Protein AF-A0A1E1WDU0-F1 (afdb_monomer_lite)

pLDDT: mean 87.24, std 13.83, range [38.0, 98.06]

Structure (mmCIF, N/CA/C/O backbone):
data_AF-A0A1E1WDU0-F1
#
_entry.id   AF-A0A1E1WDU0-F1
#
loop_
_atom_site.group_PDB
_atom_site.id
_atom_site.type_symbol
_atom_site.label_atom_id
_atom_site.label_alt_id
_atom_site.label_comp_id
_atom_site.label_asym_id
_atom_site.label_entity_id
_atom_site.label_seq_id
_atom_site.pdbx_PDB_ins_code
_atom_site.Cartn_x
_atom_site.Cartn_y
_atom_site.Cartn_z
_atom_site.occupancy
_atom_site.B_iso_or_equiv
_atom_site.auth_seq_id
_atom_site.auth_comp_id
_atom_site.auth_asym_id
_atom_site.auth_atom_id
_atom_site.pdbx_PDB_model_num
ATOM 1 N N . ALA A 1 1 ? -20.495 -33.262 43.983 1.00 52.38 1 ALA A N 1
ATOM 2 C CA . ALA A 1 1 ? -19.191 -33.962 44.095 1.00 52.38 1 ALA A CA 1
ATOM 3 C C . ALA A 1 1 ? -19.006 -35.019 43.003 1.00 52.38 1 ALA A C 1
ATOM 5 O O . ALA A 1 1 ? -17.992 -34.963 42.324 1.00 52.38 1 ALA A O 1
ATOM 6 N N . ARG A 1 2 ? -19.987 -35.910 42.770 1.00 56.16 2 ARG A N 1
ATOM 7 C CA . ARG A 1 2 ? -19.926 -36.938 41.707 1.00 56.16 2 ARG A CA 1
ATOM 8 C C . ARG A 1 2 ? -19.796 -36.362 40.285 1.00 56.16 2 ARG A C 1
ATOM 10 O O . ARG A 1 2 ? -18.966 -36.830 39.523 1.00 56.16 2 ARG A O 1
ATOM 17 N N . GLU A 1 3 ? -20.501 -35.275 39.966 1.00 58.50 3 GLU A N 1
ATOM 18 C CA . GLU A 1 3 ? -20.413 -34.629 38.639 1.00 58.50 3 GLU A CA 1
ATOM 19 C C . GLU A 1 3 ? -19.040 -34.009 38.322 1.00 58.50 3 GLU A C 1
ATOM 21 O O . GLU A 1 3 ? -18.624 -33.985 37.167 1.00 58.50 3 GLU A O 1
ATOM 26 N N . ARG A 1 4 ? -18.285 -33.559 39.339 1.00 60.28 4 ARG A N 1
ATOM 27 C CA . ARG A 1 4 ? -16.925 -33.013 39.143 1.00 60.28 4 ARG A CA 1
ATOM 28 C C . ARG A 1 4 ? -15.914 -34.083 38.719 1.00 60.28 4 ARG A C 1
ATOM 30 O O . ARG A 1 4 ? -14.906 -33.732 38.116 1.00 60.28 4 ARG A O 1
ATOM 37 N N . ALA A 1 5 ? -16.173 -35.344 39.069 1.00 62.06 5 ALA A N 1
ATOM 38 C CA . ALA A 1 5 ? -15.308 -36.484 38.770 1.00 62.06 5 ALA A CA 1
ATOM 39 C C . ALA A 1 5 ? -15.588 -37.101 37.387 1.00 62.06 5 ALA A C 1
ATOM 41 O O . ALA A 1 5 ? -14.722 -37.771 36.840 1.00 62.06 5 ALA A O 1
ATOM 42 N N . LEU A 1 6 ? -16.780 -36.865 36.825 1.00 70.44 6 LEU A N 1
ATOM 43 C CA . LEU A 1 6 ? -17.203 -37.420 35.535 1.00 70.44 6 LEU A CA 1
ATOM 44 C C . LEU A 1 6 ? -16.880 -36.496 34.353 1.00 70.44 6 LEU A C 1
ATOM 46 O O . LEU A 1 6 ? -16.643 -36.976 33.250 1.00 70.44 6 LEU A O 1
ATOM 50 N N . VAL A 1 7 ? -16.866 -35.176 34.573 1.00 79.56 7 VAL A N 1
ATOM 51 C CA . VAL A 1 7 ? -16.647 -34.184 33.511 1.00 79.56 7 VAL A CA 1
ATOM 52 C C . VAL A 1 7 ? -15.209 -33.646 33.561 1.00 79.56 7 VAL A C 1
ATOM 54 O O . VAL A 1 7 ? -14.800 -33.106 34.601 1.00 79.56 7 VAL A O 1
ATOM 57 N N . PRO A 1 8 ? -14.444 -33.722 32.450 1.00 90.38 8 PRO A N 1
ATOM 58 C CA . PRO A 1 8 ? -13.093 -33.173 32.368 1.00 90.38 8 PRO A CA 1
ATOM 59 C C . PRO A 1 8 ? -13.022 -31.708 32.810 1.00 90.38 8 PRO A C 1
ATOM 61 O O . PRO A 1 8 ? -13.937 -30.920 32.553 1.00 90.38 8 PRO A O 1
ATOM 64 N N . LEU A 1 9 ? -11.912 -31.325 33.451 1.00 85.62 9 LEU A N 1
ATOM 65 C CA . LEU A 1 9 ? -11.706 -29.963 33.960 1.00 85.62 9 LEU A CA 1
ATOM 66 C C . LEU A 1 9 ? -11.911 -28.902 32.868 1.00 85.62 9 LEU A C 1
ATOM 68 O O . LEU A 1 9 ? -12.609 -27.921 33.102 1.00 85.62 9 LEU A O 1
ATOM 72 N N . GLU A 1 10 ? -11.390 -29.148 31.665 1.00 88.81 10 GLU A N 1
ATOM 73 C CA . GLU A 1 10 ? -11.547 -28.289 30.484 1.00 88.81 10 GLU A CA 1
ATOM 74 C C . GLU A 1 10 ? -13.023 -27.949 30.205 1.00 88.81 10 GLU A C 1
ATOM 76 O O . GLU A 1 10 ? -13.403 -26.794 30.004 1.00 88.81 10 GLU A O 1
ATOM 81 N N . GLN A 1 11 ? -13.889 -28.964 30.253 1.00 91.56 11 GLN A N 1
ATOM 82 C CA . GLN A 1 11 ? -15.307 -28.825 29.949 1.00 91.56 11 GLN A CA 1
ATOM 83 C C . GLN A 1 11 ? -16.060 -28.134 31.090 1.00 91.56 11 GLN A C 1
ATOM 85 O O . GLN A 1 11 ? -16.939 -27.311 30.828 1.00 91.56 11 GLN A O 1
ATOM 90 N N . ARG A 1 12 ? -15.656 -28.366 32.349 1.00 91.75 12 ARG A N 1
ATOM 91 C CA . ARG A 1 12 ? -16.156 -27.608 33.510 1.00 91.75 12 ARG A CA 1
ATOM 92 C C . ARG A 1 12 ? -15.762 -26.129 33.431 1.00 91.75 12 ARG A C 1
ATOM 94 O O . ARG A 1 12 ? -16.599 -25.263 33.679 1.00 91.75 12 ARG A O 1
ATOM 101 N N . MET A 1 13 ? -14.527 -25.824 33.027 1.00 92.38 13 MET A N 1
ATOM 102 C CA . MET A 1 13 ? -14.048 -24.450 32.830 1.00 92.38 13 MET A CA 1
ATOM 103 C C . MET A 1 13 ? -14.787 -23.749 31.686 1.00 92.38 13 MET A C 1
ATOM 105 O O . MET A 1 13 ? -15.184 -22.593 31.834 1.00 92.38 13 MET A O 1
ATOM 109 N N . ARG A 1 14 ? -15.046 -24.450 30.574 1.00 93.44 14 ARG A N 1
ATOM 110 C CA . ARG A 1 14 ? -15.859 -23.930 29.465 1.00 93.44 14 ARG A CA 1
ATOM 111 C C . ARG A 1 14 ? -17.305 -23.662 29.888 1.00 93.44 14 ARG A C 1
ATOM 113 O O . ARG A 1 14 ? -17.835 -22.609 29.550 1.00 93.44 14 ARG A O 1
ATOM 120 N N . ALA A 1 15 ? -17.924 -24.569 30.646 1.00 92.81 15 ALA A N 1
ATOM 121 C CA . ALA A 1 15 ? -19.283 -24.388 31.158 1.00 92.81 15 ALA A CA 1
ATOM 122 C C . ALA A 1 15 ? -19.384 -23.185 32.109 1.00 92.81 15 ALA A C 1
ATOM 124 O O . ALA A 1 15 ? -20.321 -22.395 32.001 1.00 92.81 15 ALA A O 1
ATOM 125 N N . PHE A 1 16 ? -18.397 -23.009 32.994 1.00 94.56 16 PHE A N 1
ATOM 126 C CA . PHE A 1 16 ? -18.318 -21.847 33.877 1.00 94.56 16 PHE A CA 1
ATOM 127 C C . PHE A 1 16 ? -18.102 -20.547 33.094 1.00 94.56 16 PHE A C 1
ATOM 129 O O . PHE A 1 16 ? -18.752 -19.549 33.374 1.00 94.56 16 PHE A O 1
ATOM 136 N N . ARG A 1 17 ? -17.245 -20.548 32.066 1.00 93.75 17 ARG A N 1
ATOM 137 C CA . ARG A 1 17 ? -17.073 -19.386 31.183 1.00 93.75 17 ARG A CA 1
ATOM 138 C C . ARG A 1 17 ? -18.374 -19.019 30.460 1.00 93.75 17 ARG A C 1
ATOM 140 O O . ARG A 1 17 ? -18.754 -17.857 30.468 1.00 93.75 17 ARG A O 1
ATOM 147 N N . ALA A 1 18 ? -19.059 -20.000 29.872 1.00 94.00 18 ALA A N 1
ATOM 148 C CA . ALA A 1 18 ? -20.337 -19.778 29.197 1.00 94.00 18 ALA A CA 1
ATOM 149 C C . ALA A 1 18 ? -21.405 -19.245 30.165 1.00 94.00 18 ALA A C 1
ATOM 151 O O . ALA A 1 18 ? -22.239 -18.436 29.788 1.00 94.00 18 ALA A O 1
ATOM 152 N N . MET A 1 19 ? -21.365 -19.656 31.435 1.00 95.00 19 MET A N 1
ATOM 153 C CA . MET A 1 19 ? -22.211 -19.084 32.482 1.00 95.00 19 MET A CA 1
ATOM 154 C C . MET A 1 19 ? -21.898 -17.605 32.743 1.00 95.00 19 MET A C 1
ATOM 156 O O . MET A 1 19 ? -22.838 -16.826 32.871 1.00 95.00 19 MET A O 1
ATOM 160 N N . LEU A 1 20 ? -20.618 -17.213 32.821 1.00 94.50 20 LEU A N 1
ATOM 161 C CA . LEU A 1 20 ? -20.236 -15.800 32.971 1.00 94.50 20 LEU A CA 1
ATOM 162 C C . LEU A 1 20 ? -20.778 -14.955 31.808 1.00 94.50 20 LEU A C 1
ATOM 164 O O . LEU A 1 20 ? -21.266 -13.853 32.026 1.00 94.50 20 LEU A O 1
ATOM 168 N N . GLU A 1 21 ? -20.732 -15.499 30.593 1.00 93.12 21 GLU A N 1
ATOM 169 C CA . GLU A 1 21 ? -21.270 -14.860 29.393 1.00 93.12 21 GLU A CA 1
ATOM 170 C C . GLU A 1 21 ? -22.805 -14.793 29.388 1.00 93.12 21 GLU A C 1
ATOM 172 O O . GLU A 1 21 ? -23.352 -13.721 29.181 1.00 93.12 21 GLU A O 1
ATOM 177 N N . HIS A 1 22 ? -23.510 -15.891 29.680 1.00 94.19 22 HIS A N 1
ATOM 178 C CA . HIS A 1 22 ? -24.982 -15.922 29.677 1.00 94.19 22 HIS A CA 1
ATOM 179 C C . HIS A 1 22 ? -25.621 -15.035 30.752 1.00 94.19 22 HIS A C 1
ATOM 181 O O . HIS A 1 22 ? -26.758 -14.612 30.588 1.00 94.19 22 HIS A O 1
ATOM 187 N N . ASN A 1 23 ? -24.927 -14.816 31.871 1.00 93.31 23 ASN A N 1
ATOM 188 C CA . ASN A 1 23 ? -25.417 -13.979 32.968 1.00 93.31 23 ASN A CA 1
ATOM 189 C C . ASN A 1 23 ? -24.904 -12.532 32.872 1.00 93.31 23 ASN A C 1
ATOM 191 O O . ASN A 1 23 ? -24.968 -11.805 33.864 1.00 93.31 23 ASN A O 1
ATOM 195 N N . ASP A 1 24 ? -24.351 -12.129 31.720 1.00 90.88 24 ASP A N 1
ATOM 196 C CA . ASP A 1 24 ? -23.829 -10.783 31.466 1.00 90.88 24 ASP A CA 1
ATOM 197 C C . ASP A 1 24 ? -22.924 -10.278 32.603 1.00 90.88 24 ASP A C 1
ATOM 199 O O . ASP A 1 24 ? -23.091 -9.183 33.162 1.00 90.88 24 ASP A O 1
ATOM 203 N N . VAL A 1 25 ? -21.968 -11.123 33.002 1.00 93.31 25 VAL A N 1
ATOM 204 C CA . VAL A 1 25 ? -20.962 -10.754 33.996 1.00 93.31 25 VAL A CA 1
ATOM 205 C C . VAL A 1 25 ? -20.031 -9.719 33.378 1.00 93.31 25 VAL A C 1
ATOM 207 O O . VAL A 1 25 ? -19.370 -9.980 32.367 1.00 93.31 25 VAL A O 1
ATOM 210 N N . SER A 1 26 ? -19.971 -8.540 33.996 1.00 91.69 26 SER A N 1
ATOM 211 C CA . SER A 1 26 ? -19.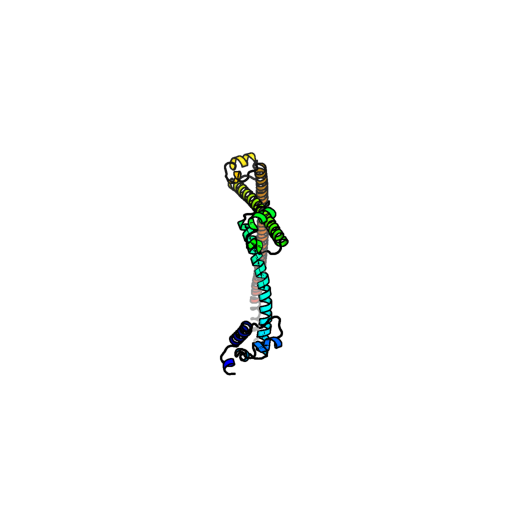197 -7.415 33.473 1.00 91.69 26 SER A CA 1
ATOM 212 C C . SER A 1 26 ? -17.696 -7.623 33.668 1.00 91.69 26 SER A C 1
ATOM 214 O O . SER A 1 26 ? -17.222 -7.848 34.782 1.00 91.69 26 SER A O 1
ATOM 216 N N . ALA A 1 27 ? -16.927 -7.456 32.589 1.00 89.81 27 ALA A N 1
ATOM 217 C CA . ALA A 1 27 ? -15.464 -7.454 32.625 1.00 89.81 27 ALA A CA 1
ATOM 218 C C . ALA A 1 27 ? -14.861 -6.179 33.252 1.00 89.81 27 ALA A C 1
ATOM 220 O O . ALA A 1 27 ? -13.653 -6.099 33.459 1.00 89.81 27 ALA A O 1
ATOM 221 N N . PHE A 1 28 ? -15.686 -5.180 33.574 1.00 88.12 28 PHE A N 1
ATOM 222 C CA . PHE A 1 28 ? -15.262 -3.915 34.190 1.00 88.12 28 PHE A CA 1
ATOM 223 C C . PHE A 1 28 ? -15.747 -3.769 35.640 1.00 88.12 28 PHE A C 1
ATOM 225 O O . PHE A 1 28 ? -15.617 -2.698 36.231 1.00 88.12 28 PHE A O 1
ATOM 232 N N . SER A 1 29 ? -16.316 -4.833 36.212 1.00 90.69 29 SER A N 1
ATOM 233 C CA . SER A 1 29 ? -16.844 -4.886 37.577 1.00 90.69 29 SER A CA 1
ATOM 234 C C . SER A 1 29 ? -16.007 -5.823 38.456 1.00 90.69 29 SER A C 1
ATOM 236 O O . SER A 1 29 ? -15.192 -6.606 37.964 1.00 90.69 29 SER A O 1
ATOM 238 N N . THR A 1 30 ? -16.172 -5.737 39.777 1.00 91.19 30 THR A N 1
ATOM 239 C CA . THR A 1 30 ? -15.467 -6.616 40.722 1.00 91.19 30 THR A CA 1
ATOM 240 C C . THR A 1 30 ? -16.201 -7.947 40.889 1.00 91.19 30 THR A C 1
ATOM 242 O O . THR A 1 30 ? -17.426 -8.007 40.800 1.00 91.19 30 THR A O 1
ATOM 245 N N . TRP A 1 31 ? -15.459 -9.021 41.191 1.00 90.38 31 TRP A N 1
ATOM 246 C CA . TRP A 1 31 ? -16.020 -10.363 41.418 1.00 90.38 31 TRP A CA 1
ATOM 247 C C . TRP A 1 31 ? -17.188 -10.362 42.415 1.00 90.38 31 TRP A C 1
ATOM 249 O O . TRP A 1 31 ? -18.220 -10.966 42.153 1.00 90.38 31 TRP A O 1
ATOM 259 N N . GLU A 1 32 ? -17.051 -9.650 43.534 1.00 92.44 32 GLU A N 1
ATOM 260 C CA . GLU A 1 32 ? -18.076 -9.566 44.585 1.00 92.44 32 GLU A CA 1
ATOM 261 C C . GLU A 1 32 ? -19.381 -8.941 44.081 1.00 92.44 32 GLU A C 1
ATOM 263 O O . GLU A 1 32 ? -20.463 -9.412 44.427 1.00 92.44 32 GLU A O 1
ATOM 268 N N . LYS A 1 33 ? -19.284 -7.917 43.223 1.00 93.75 33 LYS A N 1
ATOM 269 C CA . LYS A 1 33 ? -20.452 -7.250 42.640 1.00 93.75 33 LYS A CA 1
ATOM 270 C C . LYS A 1 33 ? -21.169 -8.135 41.629 1.00 93.75 33 LYS A C 1
ATOM 272 O O . LYS A 1 33 ? -22.388 -8.076 41.545 1.00 93.75 33 LYS A O 1
ATOM 277 N N . GLU A 1 34 ? -20.445 -8.988 40.912 1.00 93.31 34 GLU A N 1
ATOM 278 C CA . GLU A 1 34 ? -21.023 -9.889 39.909 1.00 93.31 34 GLU A CA 1
ATOM 279 C C . GLU A 1 34 ? -21.430 -11.260 40.481 1.00 93.31 34 GLU A C 1
ATOM 281 O O . GLU A 1 34 ? -22.193 -11.989 39.850 1.00 93.31 34 GLU A O 1
ATOM 286 N N . LEU A 1 35 ? -20.969 -11.617 41.686 1.00 93.06 35 LEU A N 1
ATOM 287 C CA . LEU A 1 35 ? -21.162 -12.942 42.283 1.00 93.06 35 LEU A CA 1
ATOM 288 C C . LEU A 1 35 ? -22.639 -13.339 42.400 1.00 93.06 35 LEU A C 1
ATOM 290 O O . LEU A 1 35 ? -22.992 -14.485 42.121 1.00 93.06 35 LEU A O 1
ATOM 294 N N . HIS A 1 36 ? -23.507 -12.399 42.781 1.00 93.31 36 HIS A N 1
ATOM 295 C CA . HIS A 1 36 ? -24.938 -12.660 42.956 1.00 93.31 36 HIS A CA 1
ATOM 296 C C . HIS A 1 36 ? -25.630 -13.126 41.662 1.00 93.31 36 HIS A C 1
ATOM 298 O O . HIS A 1 36 ? -26.620 -13.849 41.738 1.00 93.31 36 HIS A O 1
ATOM 304 N N . LYS A 1 37 ? -25.082 -12.780 40.486 1.00 93.56 37 LYS A N 1
ATOM 305 C CA . LYS A 1 37 ? -25.603 -13.201 39.177 1.00 93.56 37 LYS A CA 1
ATOM 306 C C . LYS A 1 37 ? -25.330 -14.671 38.866 1.00 93.56 37 LYS A C 1
ATOM 308 O O . LYS A 1 37 ? -26.016 -15.261 38.045 1.00 93.56 37 LYS A O 1
ATOM 313 N N . ILE A 1 38 ? -24.307 -15.258 39.488 1.00 94.00 38 ILE A N 1
ATOM 314 C CA . ILE A 1 38 ? -23.805 -16.591 39.125 1.00 94.00 38 ILE A CA 1
ATOM 315 C C . ILE A 1 38 ? -23.866 -17.602 40.267 1.00 94.00 38 ILE A C 1
ATOM 317 O O . ILE A 1 38 ? -23.810 -18.799 40.014 1.00 94.00 38 ILE A O 1
ATOM 321 N N . VAL A 1 39 ? -23.983 -17.157 41.521 1.00 93.12 39 VAL A N 1
ATOM 322 C CA . VAL A 1 39 ? -23.910 -18.034 42.703 1.00 93.12 39 VAL A CA 1
ATOM 323 C C . VAL A 1 39 ? -25.022 -19.090 42.751 1.00 93.12 39 VAL A C 1
ATOM 325 O O . VAL A 1 39 ? -24.805 -20.170 43.298 1.00 93.12 39 VAL A O 1
ATOM 328 N N . PHE A 1 40 ? -26.182 -18.804 42.151 1.00 92.75 40 PHE A N 1
ATOM 329 C CA . PHE A 1 40 ? -27.325 -19.721 42.083 1.00 92.75 40 PHE A CA 1
ATOM 330 C C . PHE A 1 40 ? -27.308 -20.643 40.854 1.00 92.75 40 PHE A C 1
ATOM 332 O O . PHE A 1 40 ? -28.108 -21.573 40.781 1.00 92.75 40 PHE A O 1
ATOM 339 N N . ASP A 1 41 ? -26.404 -20.422 39.896 1.00 92.62 41 ASP A N 1
ATOM 340 C CA . ASP A 1 41 ? -26.304 -21.267 38.708 1.00 92.62 41 ASP A CA 1
ATOM 341 C C . ASP A 1 41 ? -25.634 -22.610 39.068 1.00 92.62 41 ASP A C 1
ATOM 343 O O . ASP A 1 41 ? -24.547 -22.616 39.660 1.00 92.62 41 ASP A O 1
ATOM 347 N N . PRO A 1 42 ? -26.207 -23.770 38.690 1.00 90.44 42 PRO A N 1
ATOM 348 C CA . PRO A 1 42 ? -25.614 -25.079 38.975 1.00 90.44 42 PRO A CA 1
ATOM 349 C C . PRO A 1 42 ? -24.157 -25.211 38.500 1.00 90.44 42 PRO A C 1
ATOM 351 O O . PRO A 1 42 ? -23.333 -25.864 39.151 1.00 90.44 42 PRO A O 1
ATOM 354 N N . ARG A 1 43 ? -23.797 -24.532 37.400 1.00 91.38 43 ARG A N 1
ATOM 355 C CA . ARG A 1 43 ? -22.445 -24.534 36.823 1.00 91.38 43 ARG A CA 1
ATOM 356 C C . ARG A 1 43 ? -21.419 -23.870 37.740 1.00 91.38 43 ARG A C 1
ATOM 358 O O . ARG A 1 43 ? -20.239 -24.222 37.678 1.00 91.38 43 ARG A O 1
ATOM 365 N N . TYR A 1 44 ? -21.837 -22.992 38.655 1.00 91.06 44 TYR A N 1
ATOM 366 C CA . TYR A 1 44 ? -20.961 -22.391 39.663 1.00 91.06 44 TYR A CA 1
ATOM 367 C C . TYR A 1 44 ? -20.330 -23.450 40.574 1.00 91.06 44 TYR A C 1
ATOM 369 O O . TYR A 1 44 ? -19.156 -23.358 40.957 1.00 91.06 44 TYR A O 1
ATOM 377 N N . LEU A 1 45 ? -21.073 -24.514 40.884 1.00 90.56 45 LEU A N 1
ATOM 378 C CA . LEU A 1 45 ? -20.606 -25.617 41.718 1.00 90.56 45 LEU A CA 1
ATOM 379 C C . LEU A 1 45 ? -19.686 -26.590 40.971 1.00 90.56 45 LEU A C 1
ATOM 381 O O . LEU A 1 45 ? -19.122 -27.471 41.619 1.00 90.56 45 LEU A O 1
ATOM 385 N N . LEU A 1 46 ? -19.461 -26.441 39.662 1.00 88.06 46 LEU A N 1
ATOM 386 C CA . LEU A 1 46 ? -18.574 -27.328 38.901 1.00 88.06 46 LEU A CA 1
ATOM 387 C C . LEU A 1 46 ? -17.086 -27.036 39.127 1.00 88.06 46 LEU A C 1
ATOM 389 O O . LEU A 1 46 ? -16.261 -27.913 38.879 1.00 88.06 46 LEU A O 1
ATOM 393 N N . LEU A 1 47 ? -16.735 -25.853 39.638 1.00 90.75 47 LEU A N 1
ATOM 394 C CA . LEU A 1 47 ? -15.351 -25.432 39.869 1.00 90.75 47 LEU A CA 1
ATOM 395 C C . LEU A 1 47 ? -15.046 -25.179 41.353 1.00 90.75 47 LEU A C 1
ATOM 397 O O . LEU A 1 47 ? -15.931 -24.853 42.147 1.00 90.75 47 LEU A O 1
ATOM 401 N N . THR A 1 48 ? -13.776 -25.320 41.729 1.00 92.06 48 THR A N 1
ATOM 402 C CA . THR A 1 48 ? -13.231 -24.894 43.030 1.00 92.06 48 THR A CA 1
ATOM 403 C C . THR A 1 48 ? -12.990 -23.383 43.065 1.00 92.06 48 THR A C 1
ATOM 405 O O . THR A 1 48 ? -12.941 -22.734 42.026 1.00 92.06 48 THR A O 1
ATOM 408 N N . SER A 1 49 ? -12.779 -22.798 44.250 1.00 89.62 49 SER A N 1
ATOM 409 C CA . SER A 1 49 ? -12.499 -21.354 44.382 1.00 89.62 49 SER A CA 1
ATOM 410 C C . SER A 1 49 ? -11.309 -20.891 43.518 1.00 89.62 49 SER A C 1
ATOM 412 O O . SER A 1 49 ? -11.402 -19.890 42.808 1.00 89.62 49 SER A O 1
ATOM 414 N N . LYS A 1 50 ? -10.219 -21.676 43.489 1.00 91.69 50 LYS A N 1
ATOM 415 C CA . LYS A 1 50 ? -9.027 -21.382 42.677 1.00 91.69 50 LYS A CA 1
ATOM 416 C C . LYS A 1 50 ? -9.324 -21.438 41.175 1.00 91.69 50 LYS A C 1
ATOM 418 O O . LYS A 1 50 ? -8.937 -20.527 40.450 1.00 91.69 50 LYS A O 1
ATOM 423 N N . GLU A 1 51 ? -10.030 -22.474 40.722 1.00 93.44 51 GLU A N 1
ATOM 424 C CA . GLU A 1 51 ? -10.423 -22.636 39.313 1.00 93.44 51 GLU A CA 1
ATOM 425 C C . GLU A 1 51 ? -11.387 -21.525 38.866 1.00 93.44 51 GLU A C 1
ATOM 427 O O . GLU A 1 51 ? -11.210 -20.959 37.791 1.00 93.44 51 GLU A O 1
ATOM 432 N N . ARG A 1 52 ? -12.366 -21.151 39.705 1.00 93.75 52 ARG A N 1
ATOM 433 C CA . ARG A 1 52 ? -13.296 -20.041 39.426 1.00 93.75 52 ARG A CA 1
ATOM 434 C C . ARG A 1 52 ? -12.548 -18.733 39.219 1.00 93.75 52 ARG A C 1
ATOM 436 O O . ARG A 1 52 ? -12.787 -18.064 38.219 1.00 93.75 52 ARG A O 1
ATOM 443 N N . LYS A 1 53 ? -11.615 -18.402 40.122 1.00 91.50 53 LYS A N 1
ATOM 444 C CA . LYS A 1 53 ? -10.789 -17.195 40.002 1.00 91.50 53 LYS A CA 1
ATOM 445 C C . LYS A 1 53 ? -9.979 -17.202 38.703 1.00 91.50 53 LYS A C 1
ATOM 447 O O . LYS A 1 53 ? -9.977 -16.211 37.988 1.00 91.50 53 LYS A O 1
ATOM 452 N N . GLN A 1 54 ? -9.353 -18.328 38.353 1.00 94.00 54 GLN A N 1
ATOM 453 C CA . GLN A 1 54 ? -8.598 -18.454 37.100 1.00 94.00 54 GLN A CA 1
ATOM 454 C C . GLN A 1 54 ? -9.472 -18.229 35.858 1.00 94.00 54 GLN A C 1
ATOM 456 O O . GLN A 1 54 ? -9.075 -17.488 34.959 1.00 94.00 54 GLN A O 1
ATOM 461 N N . VAL A 1 55 ? -10.657 -18.849 35.798 1.00 94.31 55 VAL A N 1
ATOM 462 C CA . VAL A 1 55 ? -11.575 -18.681 34.659 1.00 94.31 55 VAL A CA 1
ATOM 463 C C . VAL A 1 55 ? -12.127 -17.258 34.604 1.00 94.31 55 VAL A C 1
ATOM 465 O O . VAL A 1 55 ? -12.202 -16.693 33.516 1.00 94.31 55 VAL A O 1
ATOM 468 N N . PHE A 1 56 ? -12.462 -16.663 35.751 1.00 92.81 56 PHE A N 1
ATOM 469 C CA . PHE A 1 56 ? -12.945 -15.287 35.838 1.00 92.81 56 PHE A CA 1
ATOM 470 C C . PHE A 1 56 ? -11.880 -14.274 35.399 1.00 92.81 56 PHE A C 1
ATOM 472 O O . PHE A 1 56 ? -12.142 -13.485 34.499 1.00 92.81 56 PHE A O 1
ATOM 479 N N . ASP A 1 57 ? -10.657 -14.347 35.934 1.00 93.31 57 ASP A N 1
ATOM 480 C CA . ASP A 1 57 ? -9.556 -13.446 35.558 1.00 93.31 57 ASP A CA 1
ATOM 481 C C . ASP A 1 57 ? -9.232 -13.536 34.057 1.00 93.31 57 ASP A C 1
ATOM 483 O O . A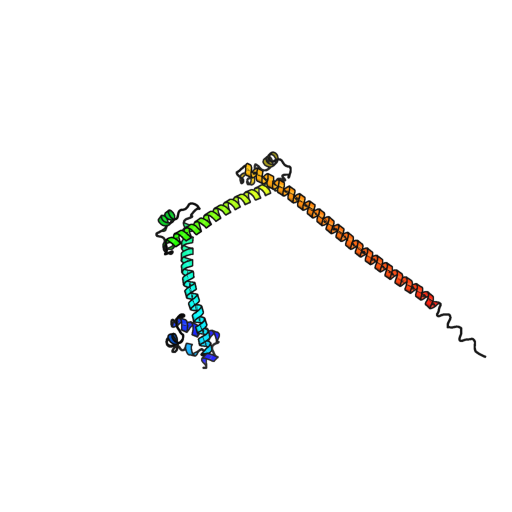SP A 1 57 ? -8.886 -12.534 33.423 1.00 93.31 57 ASP A O 1
ATOM 487 N N . LYS A 1 58 ? -9.336 -14.742 33.478 1.00 93.88 58 LYS A N 1
ATOM 488 C CA . LYS A 1 58 ? -9.175 -14.964 32.037 1.00 93.88 58 LYS A CA 1
ATOM 489 C C . LYS A 1 58 ? -10.338 -14.362 31.242 1.00 93.88 58 LYS A C 1
ATOM 491 O O . LYS A 1 58 ? -10.094 -13.665 30.263 1.00 93.88 58 LYS A O 1
ATOM 496 N N . TYR A 1 59 ? -11.579 -14.605 31.667 1.00 93.94 59 TYR A N 1
ATOM 497 C CA . TYR A 1 59 ? -12.788 -14.059 31.044 1.00 93.94 59 TYR A CA 1
ATOM 498 C C . TYR A 1 59 ? -12.774 -12.527 31.030 1.00 93.94 59 TYR A C 1
ATOM 500 O O . TYR A 1 59 ? -12.988 -11.935 29.979 1.00 93.94 59 TYR A O 1
ATOM 508 N N . VAL A 1 60 ? -12.442 -11.895 32.160 1.00 93.31 60 VAL A N 1
ATOM 509 C CA . VAL A 1 60 ? -12.334 -10.435 32.282 1.00 93.31 60 VAL A CA 1
ATOM 510 C C . VAL A 1 60 ? -11.313 -9.873 31.291 1.00 93.31 60 VAL A C 1
ATOM 512 O O . VAL A 1 60 ? -11.618 -8.929 30.562 1.00 93.31 60 VAL A O 1
ATOM 515 N N . ARG A 1 61 ? -10.115 -10.471 31.214 1.00 92.19 61 ARG A N 1
ATOM 516 C CA . ARG A 1 61 ? -9.084 -10.051 30.253 1.00 92.19 61 ARG A CA 1
ATOM 517 C C . ARG A 1 61 ? -9.556 -10.185 28.810 1.00 92.19 61 ARG A C 1
ATOM 519 O O . ARG A 1 61 ? -9.488 -9.214 28.063 1.00 92.19 61 ARG A O 1
ATOM 526 N N . GLU A 1 62 ? -10.058 -11.355 28.432 1.00 92.69 62 GLU A N 1
ATOM 527 C CA . GLU A 1 62 ? -10.460 -11.617 27.049 1.00 92.69 62 GLU A CA 1
ATOM 528 C C . GLU A 1 62 ? -11.668 -10.777 26.629 1.00 92.69 62 GLU A C 1
ATOM 530 O O . GLU A 1 62 ? -11.659 -10.247 25.526 1.00 92.69 62 GLU A O 1
ATOM 535 N N . ARG A 1 63 ? -12.657 -10.560 27.504 1.00 90.88 63 ARG A N 1
ATOM 536 C CA . ARG A 1 63 ? -13.792 -9.672 27.211 1.00 90.88 63 ARG A CA 1
ATOM 537 C C . ARG A 1 63 ? -13.381 -8.215 27.057 1.00 90.88 63 ARG A C 1
ATOM 539 O O . ARG A 1 63 ? -13.810 -7.556 26.115 1.00 90.88 63 ARG A O 1
ATOM 546 N N . ALA A 1 64 ? -12.511 -7.716 27.935 1.00 89.44 64 ALA A N 1
ATOM 547 C CA . ALA A 1 64 ? -11.996 -6.355 27.811 1.00 89.44 64 ALA A CA 1
ATOM 548 C C . ALA A 1 64 ? -11.149 -6.171 26.535 1.00 89.44 64 ALA A C 1
ATOM 550 O O . ALA A 1 64 ? -11.108 -5.083 25.955 1.00 89.44 64 ALA A O 1
ATOM 551 N N . GLU A 1 65 ? -10.430 -7.203 26.092 1.00 90.19 65 GLU A N 1
ATOM 552 C CA . GLU A 1 65 ? -9.713 -7.197 24.813 1.00 90.19 65 GLU A CA 1
ATOM 553 C C . GLU A 1 65 ? -10.659 -7.298 23.612 1.00 90.19 65 GLU A C 1
ATOM 555 O O . GLU A 1 65 ? -10.468 -6.571 22.636 1.00 90.19 65 GLU A O 1
ATOM 560 N N . GLU A 1 66 ? -11.686 -8.141 23.693 1.00 89.25 66 GLU A N 1
ATOM 561 C CA . GLU A 1 66 ? -12.698 -8.338 22.657 1.00 89.25 66 GLU A CA 1
ATOM 562 C C . GLU A 1 66 ? -13.465 -7.044 22.378 1.00 89.25 66 GLU A C 1
ATOM 564 O O . GLU A 1 66 ? -13.448 -6.583 21.240 1.00 89.25 66 GLU A O 1
ATOM 569 N N . GLU A 1 67 ? -13.988 -6.358 23.399 1.00 85.75 67 GLU A N 1
ATOM 570 C CA . GLU A 1 67 ? -14.668 -5.069 23.205 1.00 85.75 67 GLU A CA 1
ATOM 571 C C . GLU A 1 67 ? -13.753 -4.003 22.573 1.00 85.75 67 GLU A C 1
ATOM 573 O O . GLU A 1 67 ? -14.159 -3.249 21.677 1.00 85.75 67 GLU A O 1
ATOM 578 N N . ARG A 1 68 ? -12.480 -3.933 22.998 1.00 86.81 68 ARG A N 1
ATOM 579 C CA . ARG A 1 68 ? -11.502 -3.017 22.381 1.00 86.81 68 ARG A CA 1
ATOM 580 C C . ARG A 1 68 ? -11.244 -3.387 20.923 1.00 86.81 68 ARG A C 1
ATOM 582 O O . ARG A 1 68 ? -11.164 -2.497 20.068 1.00 86.81 68 ARG A O 1
ATOM 589 N N . LYS A 1 69 ? -11.107 -4.682 20.631 1.00 90.81 69 LYS A N 1
ATOM 590 C CA . LYS A 1 69 ? -10.875 -5.204 19.284 1.00 90.81 69 LYS A CA 1
ATOM 591 C C . LYS A 1 69 ? -12.080 -4.954 18.387 1.00 90.81 69 LYS A C 1
ATOM 593 O O . LYS A 1 69 ? -11.880 -4.493 17.271 1.00 90.81 69 LYS A O 1
ATOM 598 N N . GLU A 1 70 ? -13.302 -5.166 18.860 1.00 88.44 70 GLU A N 1
ATOM 599 C CA . GLU A 1 70 ? -14.536 -4.888 18.124 1.00 88.44 70 GLU A CA 1
ATOM 600 C C . GLU A 1 70 ? -14.679 -3.404 17.798 1.00 88.44 70 GLU A C 1
ATOM 602 O O . GLU A 1 70 ? -14.936 -3.041 16.647 1.00 88.44 70 GLU A O 1
ATOM 607 N N . LYS A 1 71 ? -14.426 -2.518 18.771 1.00 87.38 71 LYS A N 1
ATOM 608 C CA . LYS A 1 71 ? -14.445 -1.069 18.533 1.00 87.38 71 LYS A CA 1
ATOM 609 C C . LYS A 1 71 ? -13.415 -0.659 17.478 1.00 87.38 71 LYS A C 1
ATOM 611 O O . LYS A 1 71 ? -13.740 0.134 16.591 1.00 87.38 71 LYS A O 1
ATOM 616 N N . LYS A 1 72 ? -12.198 -1.213 17.541 1.00 90.38 72 LYS A N 1
ATOM 617 C CA . LYS A 1 72 ? -11.146 -0.983 16.538 1.00 90.38 72 LYS A CA 1
ATOM 618 C C . LYS A 1 72 ? -11.534 -1.550 15.169 1.00 90.38 72 LYS A C 1
ATOM 620 O O . LYS A 1 72 ? -11.380 -0.859 14.166 1.00 90.38 72 LYS A O 1
ATOM 625 N N . ASN A 1 73 ? -12.067 -2.769 15.130 1.00 93.44 73 ASN A N 1
ATOM 626 C CA . ASN A 1 73 ? -12.451 -3.462 13.904 1.00 93.44 73 ASN A CA 1
ATOM 627 C C . ASN A 1 73 ? -13.588 -2.729 13.185 1.00 93.44 73 ASN A C 1
ATOM 629 O O . ASN A 1 73 ? -13.503 -2.499 11.986 1.00 93.44 73 ASN A O 1
ATOM 633 N N . ARG A 1 74 ? -14.597 -2.251 13.920 1.00 91.75 74 ARG A N 1
ATOM 634 C CA . ARG A 1 74 ? -15.691 -1.443 13.364 1.00 91.75 74 ARG A CA 1
ATOM 635 C C . ARG A 1 74 ? -15.187 -0.148 12.723 1.00 91.75 74 ARG A C 1
ATOM 637 O O . ARG A 1 74 ? -15.629 0.213 11.635 1.00 91.75 74 ARG A O 1
ATOM 644 N N . LEU A 1 75 ? -14.243 0.547 13.363 1.00 89.62 75 LEU A N 1
ATOM 645 C CA . LEU A 1 75 ? -13.631 1.745 12.777 1.00 89.62 75 LEU A CA 1
ATOM 646 C C . LEU A 1 75 ? -12.800 1.401 11.530 1.00 89.62 75 LEU A C 1
ATOM 648 O O . LEU A 1 75 ? -12.867 2.104 10.524 1.00 89.62 75 LEU A O 1
ATOM 652 N N . GLN A 1 76 ? -12.052 0.299 11.576 1.00 93.81 76 GLN A N 1
ATOM 653 C CA . GLN A 1 76 ? -11.268 -0.180 10.443 1.00 93.81 76 GLN A CA 1
ATOM 654 C C . GLN A 1 76 ? -12.161 -0.575 9.258 1.00 93.81 76 GLN A C 1
ATOM 656 O O . GLN A 1 76 ? -11.851 -0.208 8.129 1.00 93.81 76 GLN A O 1
ATOM 661 N N . GLN A 1 77 ? -13.291 -1.242 9.499 1.00 95.50 77 GLN A N 1
ATOM 662 C CA . GLN A 1 77 ? -14.286 -1.565 8.474 1.00 95.50 77 GLN A CA 1
ATOM 663 C C . GLN A 1 77 ? -14.861 -0.303 7.826 1.00 95.50 77 GLN A C 1
ATOM 665 O O . GLN A 1 77 ? -14.912 -0.229 6.601 1.00 95.50 77 GLN A O 1
ATOM 670 N N . LYS A 1 78 ? -15.208 0.723 8.617 1.00 96.12 78 LYS A N 1
ATOM 671 C CA . LYS A 1 78 ? -15.624 2.033 8.088 1.00 96.12 78 LYS A CA 1
ATOM 672 C C . LYS A 1 78 ? -14.536 2.653 7.191 1.00 96.12 78 LYS A C 1
ATOM 674 O O . LYS A 1 78 ? -14.848 3.113 6.095 1.00 96.12 78 LYS A O 1
ATOM 679 N N . LYS A 1 79 ? -13.257 2.606 7.600 1.00 95.56 79 LYS A N 1
ATOM 680 C CA . LYS A 1 79 ? -12.125 3.101 6.784 1.00 95.56 79 LYS A CA 1
ATOM 681 C C . LYS A 1 79 ? -11.956 2.303 5.482 1.00 95.56 79 LYS A C 1
ATOM 683 O O . LYS A 1 79 ? -11.749 2.900 4.429 1.00 95.56 79 LYS A O 1
ATOM 688 N N . LEU A 1 80 ? -12.065 0.974 5.533 1.00 97.19 80 LEU A N 1
ATOM 689 C CA . LEU A 1 80 ? -11.980 0.110 4.348 1.00 97.19 80 LEU A CA 1
ATOM 690 C C . LEU A 1 80 ? -13.141 0.349 3.380 1.00 97.19 80 LEU A C 1
ATOM 692 O O . LEU A 1 80 ? -12.920 0.433 2.177 1.00 97.19 80 LEU A O 1
ATOM 696 N N . ALA A 1 81 ? -14.358 0.522 3.892 1.00 97.81 81 ALA A N 1
ATOM 697 C CA . ALA A 1 81 ? -15.524 0.829 3.076 1.00 97.81 81 ALA A CA 1
ATOM 698 C C . ALA A 1 81 ? -15.381 2.190 2.372 1.00 97.81 81 ALA A C 1
ATOM 700 O O . ALA A 1 81 ? -15.642 2.295 1.174 1.00 97.81 81 ALA A O 1
ATOM 701 N N . PHE A 1 82 ? -14.892 3.215 3.082 1.00 98.06 82 PHE A N 1
ATOM 702 C CA . PHE A 1 82 ? -14.577 4.521 2.493 1.00 98.06 82 PHE A CA 1
ATOM 703 C C . PHE A 1 82 ? -13.510 4.416 1.393 1.00 98.06 82 PHE A C 1
ATOM 705 O O . PHE A 1 82 ? -13.621 5.045 0.344 1.00 98.06 82 PHE A O 1
ATOM 712 N N . ARG A 1 83 ? -12.493 3.572 1.597 1.00 97.31 83 ARG A N 1
ATOM 713 C CA . ARG A 1 83 ? -11.472 3.291 0.583 1.00 97.31 83 ARG A CA 1
ATOM 714 C C . ARG A 1 83 ? -12.041 2.587 -0.648 1.00 97.31 83 ARG A C 1
ATOM 716 O O . ARG A 1 83 ? -11.736 3.002 -1.760 1.00 97.31 83 ARG A O 1
ATOM 723 N N . ALA A 1 84 ? -12.889 1.580 -0.462 1.00 98.00 84 ALA A N 1
ATOM 724 C CA . ALA A 1 84 ? -13.537 0.876 -1.566 1.00 98.00 84 ALA A CA 1
ATOM 725 C C . ALA A 1 84 ? -14.386 1.827 -2.427 1.00 98.00 84 ALA A C 1
ATOM 727 O O . ALA A 1 84 ? -14.359 1.739 -3.649 1.00 98.00 84 ALA A O 1
ATOM 728 N N . LEU A 1 85 ? -15.075 2.788 -1.801 1.00 98.06 85 LEU A N 1
ATOM 729 C CA . LEU A 1 85 ? -15.797 3.848 -2.508 1.00 98.06 85 LEU A CA 1
ATOM 730 C C . LEU A 1 85 ? -14.862 4.707 -3.382 1.00 98.06 85 LEU A C 1
ATOM 732 O O . LEU A 1 85 ? -15.201 5.019 -4.521 1.00 98.06 85 LEU A O 1
ATOM 736 N N . MET A 1 86 ? -13.682 5.078 -2.875 1.00 97.38 86 MET A N 1
ATOM 737 C CA . MET A 1 86 ? -12.682 5.829 -3.650 1.00 97.38 86 MET A CA 1
ATOM 738 C C . MET A 1 86 ? -12.109 5.013 -4.821 1.00 97.38 86 MET A C 1
ATOM 740 O O . MET A 1 86 ? -11.884 5.561 -5.899 1.00 97.38 86 MET A O 1
ATOM 744 N N . GLU A 1 87 ? -11.913 3.705 -4.635 1.00 96.31 87 GLU A N 1
ATOM 745 C CA . GLU A 1 87 ? -11.477 2.787 -5.698 1.00 96.31 87 GLU A CA 1
ATOM 746 C C . GLU A 1 87 ? -12.544 2.625 -6.788 1.00 96.31 87 GLU A C 1
ATOM 748 O O . GLU A 1 87 ? -12.236 2.711 -7.977 1.00 96.31 87 GLU A O 1
ATOM 753 N N . GLU A 1 88 ? -13.809 2.474 -6.396 1.00 96.56 88 GLU A N 1
ATOM 754 C CA . GLU A 1 88 ? -14.952 2.396 -7.310 1.00 96.56 88 GLU A CA 1
ATOM 755 C C . GLU A 1 88 ? -15.155 3.701 -8.096 1.00 96.56 88 GLU A C 1
ATOM 757 O O . GLU A 1 88 ? -15.485 3.677 -9.284 1.00 96.56 88 GLU A O 1
ATOM 762 N N . ALA A 1 89 ? -14.879 4.845 -7.463 1.00 95.81 89 ALA A N 1
ATOM 763 C CA . ALA A 1 89 ? -14.924 6.157 -8.099 1.00 95.81 89 ALA A CA 1
ATOM 764 C C . ALA A 1 89 ? -13.810 6.382 -9.141 1.00 95.81 89 ALA A C 1
ATOM 766 O O . ALA A 1 89 ? -13.876 7.372 -9.873 1.00 95.81 89 ALA A O 1
ATOM 767 N N . LYS A 1 90 ? -12.816 5.479 -9.238 1.00 94.50 90 LYS A N 1
ATOM 768 C CA . LYS A 1 90 ? -11.689 5.541 -10.190 1.00 94.50 90 LYS A CA 1
ATOM 769 C C . LYS A 1 90 ? -10.968 6.893 -10.164 1.00 94.50 90 LYS A C 1
ATOM 771 O O . LYS A 1 90 ? -10.724 7.505 -11.204 1.00 94.50 90 LYS A O 1
ATOM 776 N N . LEU A 1 91 ? -10.651 7.366 -8.960 1.00 95.50 91 LEU A N 1
ATOM 777 C CA . LEU A 1 91 ? -9.954 8.637 -8.777 1.00 95.50 91 LEU A CA 1
ATOM 778 C C . LEU A 1 91 ? -8.545 8.589 -9.386 1.00 95.50 91 LEU A C 1
ATOM 780 O O . LEU A 1 91 ? -7.875 7.558 -9.365 1.00 95.50 91 LEU A O 1
ATOM 784 N N . HIS A 1 92 ? -8.089 9.735 -9.882 1.00 94.38 92 HIS A N 1
ATOM 785 C CA . HIS A 1 92 ? -6.756 9.938 -10.450 1.00 94.38 92 HIS A CA 1
ATOM 786 C C . HIS A 1 92 ? -5.985 10.989 -9.643 1.00 94.38 92 HIS A C 1
ATOM 788 O O . HIS A 1 92 ? -6.537 11.692 -8.796 1.00 94.38 92 HIS A O 1
ATOM 794 N N . SER A 1 93 ? -4.699 11.175 -9.940 1.00 94.00 93 SER A N 1
ATOM 795 C CA . SER A 1 93 ? -3.802 12.104 -9.225 1.00 94.00 93 SER A CA 1
ATOM 796 C C . SER A 1 93 ? -4.247 13.575 -9.125 1.00 94.00 93 SER A C 1
ATOM 798 O O . SER A 1 93 ? -3.684 14.325 -8.317 1.00 94.00 93 SER A O 1
ATOM 800 N N . LYS A 1 94 ? -5.236 13.997 -9.921 1.00 94.81 94 LYS A N 1
ATOM 801 C CA . LYS A 1 94 ? -5.791 15.364 -9.951 1.00 94.81 94 LYS A CA 1
ATOM 802 C C . LYS A 1 94 ? -7.224 15.455 -9.411 1.00 94.81 94 LYS A C 1
ATOM 804 O O . LYS A 1 94 ? -7.779 16.548 -9.414 1.00 94.81 94 LYS A O 1
ATOM 809 N N . SER A 1 95 ? -7.830 14.347 -8.982 1.00 96.44 95 SER A N 1
ATOM 810 C CA . SER A 1 95 ? -9.182 14.369 -8.419 1.00 96.44 95 SER A CA 1
ATOM 811 C C . SER A 1 95 ? -9.225 15.227 -7.151 1.00 96.44 95 SER A C 1
ATOM 813 O O . SER A 1 95 ? -8.295 15.197 -6.342 1.00 96.44 95 SER A O 1
ATOM 815 N N . SER A 1 96 ? -10.305 15.993 -6.980 1.00 97.12 96 SER A N 1
ATOM 816 C CA . SER A 1 96 ? -10.483 16.894 -5.836 1.00 97.12 96 SER A CA 1
ATOM 817 C C . SER A 1 96 ? -11.438 16.310 -4.794 1.00 97.12 96 SER A C 1
ATOM 819 O O . SER A 1 96 ? -12.406 15.624 -5.132 1.00 97.12 96 SER A O 1
ATOM 821 N N . PHE A 1 97 ? -11.188 16.607 -3.516 1.00 97.25 97 PHE A N 1
ATOM 822 C CA . PHE A 1 97 ? -12.068 16.156 -2.437 1.00 97.25 97 PHE A CA 1
ATOM 823 C C . PHE A 1 97 ? -13.463 16.780 -2.543 1.00 97.25 97 PHE A C 1
ATOM 825 O O . PHE A 1 97 ? -14.457 16.113 -2.258 1.00 97.25 97 PHE A O 1
ATOM 832 N N . THR A 1 98 ? -13.548 18.037 -2.985 1.00 96.88 98 THR A N 1
ATOM 833 C CA . THR A 1 98 ? -14.813 18.753 -3.182 1.00 96.88 98 THR A CA 1
ATOM 834 C C . THR A 1 98 ? -15.694 18.043 -4.205 1.00 96.88 98 THR A C 1
ATOM 836 O O . THR A 1 98 ? -16.838 17.725 -3.899 1.00 96.88 98 THR A O 1
ATOM 839 N N . GLU A 1 99 ? -15.153 17.710 -5.380 1.00 96.81 99 GLU A N 1
ATOM 840 C CA . GLU A 1 99 ? -15.886 16.988 -6.427 1.00 96.81 99 GLU A CA 1
ATOM 841 C C . GLU A 1 99 ? -16.315 15.589 -5.963 1.00 96.81 99 GLU A C 1
ATOM 843 O O . GLU A 1 99 ? -17.477 15.203 -6.120 1.00 96.81 99 GLU A O 1
ATOM 848 N N . PHE A 1 100 ? -15.401 14.850 -5.324 1.00 97.62 100 PHE A N 1
ATOM 849 C CA . PHE A 1 100 ? -15.700 13.533 -4.761 1.00 97.62 100 PHE A CA 1
ATOM 850 C C . PHE A 1 100 ? -16.823 13.602 -3.716 1.00 97.62 100 PHE A C 1
ATOM 852 O O . PHE A 1 100 ? -17.761 12.806 -3.756 1.00 97.62 100 PHE A O 1
ATOM 859 N N . SER A 1 101 ? -16.771 14.587 -2.818 1.00 96.75 101 SER A N 1
ATOM 860 C CA . SER A 1 101 ? -17.777 14.792 -1.772 1.00 96.75 101 SER A CA 1
ATOM 861 C C . SER A 1 101 ? -19.132 15.199 -2.341 1.00 96.75 101 SER A C 1
ATOM 863 O O . SER A 1 101 ? -20.157 14.699 -1.883 1.00 96.75 101 SER A O 1
ATOM 865 N N . SER A 1 102 ? -19.164 16.060 -3.360 1.00 96.62 102 SER A N 1
ATOM 866 C CA . SER A 1 102 ? -20.409 16.438 -4.036 1.00 96.62 102 SER A CA 1
ATOM 867 C C . SER A 1 102 ? -21.079 15.238 -4.706 1.00 96.62 102 SER A C 1
ATOM 869 O O . SER A 1 102 ? -22.299 15.100 -4.635 1.00 96.62 102 SER A O 1
ATOM 871 N N . LYS A 1 103 ? -20.292 14.341 -5.312 1.00 97.06 103 LYS A N 1
ATOM 872 C CA . LYS A 1 103 ? -20.803 13.155 -6.010 1.00 97.06 103 LYS A CA 1
ATOM 873 C C . LYS A 1 103 ? -21.214 12.023 -5.062 1.00 97.06 103 LYS A C 1
ATOM 875 O O . LYS A 1 103 ? -22.243 11.391 -5.282 1.00 97.06 103 LYS A O 1
ATOM 880 N N . HIS A 1 104 ? -20.436 11.773 -4.009 1.00 97.25 104 HIS A N 1
ATOM 881 C CA . HIS A 1 104 ? -20.602 10.606 -3.133 1.00 97.25 104 HIS A CA 1
ATOM 882 C C . HIS A 1 104 ? -21.078 10.942 -1.713 1.00 97.25 104 HIS A C 1
ATOM 884 O O . HIS A 1 104 ? -21.216 10.049 -0.884 1.00 97.25 104 HIS A O 1
ATOM 890 N N . GLY A 1 105 ? -21.407 12.202 -1.417 1.00 95.12 105 GLY A N 1
ATOM 891 C CA . GLY A 1 105 ? -21.786 12.647 -0.070 1.00 95.12 105 GLY A CA 1
ATOM 892 C C . GLY A 1 105 ? -23.037 11.981 0.518 1.00 95.12 105 GLY A C 1
ATOM 893 O O . GLY A 1 105 ? -23.252 12.018 1.732 1.00 95.12 105 GLY A O 1
ATOM 894 N N . ARG A 1 106 ? -23.870 11.357 -0.326 1.00 96.25 106 ARG A N 1
ATOM 895 C CA . ARG A 1 106 ? -25.059 10.605 0.101 1.00 96.25 106 ARG A CA 1
ATOM 896 C C . ARG A 1 106 ? -24.783 9.126 0.401 1.00 96.25 106 ARG A C 1
ATOM 898 O O . ARG A 1 106 ? -25.630 8.533 1.062 1.00 96.25 106 ARG A O 1
ATOM 905 N N . ASP A 1 107 ? -23.640 8.583 -0.027 1.00 97.44 107 ASP A N 1
ATOM 906 C CA . ASP A 1 107 ? -23.248 7.174 0.140 1.00 97.44 107 ASP A CA 1
ATOM 907 C C . ASP A 1 107 ? -22.985 6.841 1.620 1.00 97.44 107 ASP A C 1
ATOM 909 O O . ASP A 1 107 ? -22.356 7.613 2.354 1.00 97.44 107 ASP A O 1
ATOM 913 N N . ASP A 1 108 ? -23.458 5.679 2.071 1.00 96.69 108 ASP A N 1
ATOM 914 C CA . ASP A 1 108 ? -23.328 5.245 3.465 1.00 96.69 108 ASP A CA 1
ATOM 915 C C . ASP A 1 108 ? -21.870 5.019 3.875 1.00 96.69 108 ASP A C 1
ATOM 917 O O . ASP A 1 108 ? -21.495 5.289 5.016 1.00 96.69 108 ASP A O 1
ATOM 921 N N . ARG A 1 109 ? -21.007 4.603 2.942 1.00 97.12 109 ARG A N 1
ATOM 922 C CA . ARG A 1 109 ? -19.565 4.441 3.174 1.00 97.12 109 ARG A CA 1
ATOM 923 C C . ARG A 1 109 ? -18.889 5.798 3.364 1.00 97.12 109 ARG A C 1
ATOM 925 O O . ARG A 1 109 ? -17.979 5.909 4.184 1.00 97.12 109 ARG A O 1
ATOM 932 N N . PHE A 1 110 ? -19.362 6.837 2.665 1.00 97.06 110 PHE A N 1
ATOM 933 C CA . PHE A 1 110 ? -18.912 8.222 2.853 1.00 97.06 110 PHE A CA 1
ATOM 934 C C . PHE A 1 110 ? -19.335 8.768 4.221 1.00 97.06 110 PHE A C 1
ATOM 936 O O . PHE A 1 110 ? -18.514 9.307 4.969 1.00 97.06 110 PHE A O 1
ATOM 943 N N . LYS A 1 111 ? -20.612 8.589 4.577 1.00 96.31 111 LYS A N 1
ATOM 944 C CA . LYS A 1 111 ? -21.161 9.018 5.872 1.00 96.31 111 LYS A CA 1
ATOM 945 C C . LYS A 1 111 ? -20.614 8.212 7.048 1.00 96.31 111 LYS A C 1
ATOM 947 O O . LYS A 1 111 ? -20.539 8.748 8.147 1.00 96.31 111 LYS A O 1
ATOM 952 N N . GLY A 1 112 ? -20.190 6.969 6.813 1.00 94.88 112 GLY A N 1
ATOM 953 C CA . GLY A 1 112 ? -19.643 6.066 7.824 1.00 94.88 112 GLY A CA 1
ATOM 954 C C . GLY A 1 112 ? -18.401 6.607 8.533 1.00 94.88 112 GLY A C 1
ATOM 955 O O . GLY A 1 112 ? -18.135 6.216 9.671 1.00 94.88 112 GLY A O 1
ATOM 956 N N . ILE A 1 113 ? -17.671 7.533 7.906 1.00 96.62 113 ILE A N 1
ATOM 957 C CA . ILE A 1 113 ? -16.643 8.336 8.569 1.00 96.62 113 ILE A CA 1
ATOM 958 C C . ILE A 1 113 ? -17.308 9.586 9.139 1.00 96.62 113 ILE A C 1
ATOM 960 O O . ILE A 1 113 ? -17.685 10.488 8.396 1.00 96.62 113 ILE A O 1
ATOM 964 N N . ASP A 1 114 ? -17.452 9.653 10.458 1.00 93.31 114 ASP A N 1
ATOM 965 C CA . ASP A 1 114 ? -18.287 10.675 11.099 1.00 93.31 114 ASP A CA 1
ATOM 966 C C . ASP A 1 114 ? -17.660 12.082 11.012 1.00 93.31 114 ASP A C 1
ATOM 968 O O . ASP A 1 114 ? -18.358 13.075 10.811 1.00 93.31 114 ASP A O 1
ATOM 972 N N . LYS A 1 115 ? -16.326 12.179 11.105 1.00 95.12 115 LYS A N 1
ATOM 973 C CA . LYS A 1 115 ? -15.597 13.457 11.106 1.00 95.12 115 LYS A CA 1
ATOM 974 C C . LYS A 1 115 ? -15.246 13.912 9.681 1.00 95.12 115 LYS A C 1
ATOM 976 O O . LYS A 1 115 ? -14.482 13.219 9.008 1.00 95.12 115 LYS A O 1
ATOM 981 N N . PRO A 1 116 ? -15.680 15.108 9.235 1.00 93.75 116 PRO A N 1
ATOM 982 C CA . PRO A 1 116 ? -15.344 15.622 7.902 1.00 93.75 116 PRO A CA 1
ATOM 983 C C . PRO A 1 116 ? -13.836 15.745 7.647 1.00 93.75 116 PRO A C 1
ATOM 985 O O . PRO A 1 116 ? -13.365 15.397 6.570 1.00 93.75 116 PRO A O 1
ATOM 988 N N . ARG A 1 117 ? -13.066 16.156 8.663 1.00 95.75 117 ARG A N 1
ATOM 989 C CA . ARG A 1 117 ? -11.601 16.259 8.576 1.00 95.75 117 ARG A CA 1
ATOM 990 C C . ARG A 1 117 ? -10.928 14.903 8.328 1.00 95.75 117 ARG A C 1
ATOM 992 O O . ARG A 1 117 ? -9.942 14.831 7.596 1.00 95.75 117 ARG A O 1
ATOM 999 N N . ASP A 1 118 ? -11.474 13.827 8.896 1.00 96.00 118 ASP A N 1
ATOM 1000 C CA . ASP A 1 118 ? -10.946 12.473 8.697 1.00 96.00 118 ASP A CA 1
ATOM 1001 C C . ASP A 1 118 ? -11.240 11.988 7.269 1.00 96.00 118 ASP A C 1
ATOM 1003 O O . ASP A 1 118 ? -10.384 11.355 6.656 1.00 96.00 118 ASP A O 1
ATOM 1007 N N . ARG A 1 119 ? -12.404 12.348 6.700 1.00 97.19 119 ARG A N 1
ATOM 1008 C CA . ARG A 1 119 ? -12.739 12.056 5.290 1.00 97.19 119 ARG A CA 1
ATOM 1009 C C . ARG A 1 119 ? -11.713 12.663 4.340 1.00 97.19 119 ARG A C 1
ATOM 1011 O O . ARG A 1 119 ? -11.197 11.960 3.476 1.00 97.19 119 ARG A O 1
ATOM 1018 N N . GLU A 1 120 ? -11.404 13.945 4.520 1.00 96.75 120 GLU A N 1
ATOM 1019 C CA . GLU A 1 120 ? -10.422 14.647 3.690 1.00 96.75 120 GLU A CA 1
ATOM 1020 C C . GLU A 1 120 ? -9.009 14.081 3.886 1.00 96.75 120 GLU A C 1
ATOM 1022 O O . GLU A 1 120 ? -8.271 13.895 2.921 1.00 96.75 120 GLU A O 1
ATOM 1027 N N . THR A 1 121 ? -8.648 13.721 5.122 1.00 97.62 121 THR A N 1
ATOM 1028 C CA . THR A 1 121 ? -7.363 13.071 5.420 1.00 97.62 121 THR A CA 1
ATOM 1029 C C . THR A 1 121 ? -7.233 11.742 4.674 1.00 97.62 121 THR A C 1
ATOM 1031 O O . THR A 1 121 ? -6.255 11.536 3.958 1.00 97.62 121 THR A O 1
ATOM 1034 N N . TYR A 1 122 ? -8.233 10.861 4.768 1.00 97.19 122 TYR A N 1
ATOM 1035 C CA . TYR A 1 122 ? -8.221 9.571 4.072 1.00 97.19 122 TYR A CA 1
ATOM 1036 C C . TYR A 1 122 ? -8.267 9.716 2.553 1.00 97.19 122 TYR A C 1
ATOM 1038 O O . TYR A 1 122 ? -7.635 8.931 1.847 1.00 97.19 122 TYR A O 1
ATOM 1046 N N . PHE A 1 123 ? -8.970 10.728 2.047 1.00 98.00 123 PHE A N 1
ATOM 1047 C CA . PHE A 1 123 ? -8.949 11.059 0.630 1.00 98.00 123 PHE A CA 1
ATOM 1048 C C . PHE A 1 123 ? -7.549 11.475 0.171 1.00 98.00 123 PHE A C 1
ATOM 1050 O O . PHE A 1 123 ? -7.035 10.938 -0.806 1.00 98.00 123 PHE A O 1
ATOM 1057 N N . ASN A 1 124 ? -6.888 12.378 0.895 1.00 97.44 124 ASN A N 1
ATOM 1058 C CA . ASN A 1 124 ? -5.544 12.839 0.550 1.00 97.44 124 ASN A CA 1
ATOM 1059 C C . ASN A 1 124 ? -4.496 11.720 0.651 1.00 97.44 124 ASN A C 1
ATOM 1061 O O . ASN A 1 124 ? -3.633 11.627 -0.225 1.00 97.44 124 ASN A O 1
ATOM 1065 N N . GLU A 1 125 ? -4.598 10.845 1.660 1.00 97.56 125 GLU A N 1
ATOM 1066 C CA . GLU A 1 125 ? -3.807 9.607 1.750 1.00 97.56 125 GLU A CA 1
ATOM 1067 C C . GLU A 1 125 ? -3.989 8.764 0.478 1.00 97.56 125 GLU A C 1
ATOM 1069 O O . GLU A 1 125 ? -3.011 8.411 -0.183 1.00 97.56 125 GLU A O 1
ATOM 1074 N N . TYR A 1 126 ? -5.241 8.509 0.086 1.00 97.81 126 TYR A N 1
ATOM 1075 C CA . TYR A 1 126 ? -5.567 7.714 -1.095 1.00 97.81 126 TYR A CA 1
ATOM 1076 C C . TYR A 1 126 ? -5.045 8.341 -2.395 1.00 97.81 126 TYR A C 1
ATOM 1078 O O . TYR A 1 126 ? -4.405 7.660 -3.193 1.00 97.81 126 TYR A O 1
ATOM 1086 N N . ILE A 1 127 ? -5.233 9.646 -2.605 1.00 97.88 127 ILE A N 1
ATOM 1087 C CA . ILE A 1 127 ? -4.693 10.346 -3.779 1.00 97.88 127 ILE A CA 1
ATOM 1088 C C . ILE A 1 127 ? -3.156 10.318 -3.789 1.00 97.88 127 ILE A C 1
ATOM 1090 O O . ILE A 1 127 ? -2.546 10.200 -4.856 1.00 97.88 127 ILE A O 1
ATOM 1094 N N . GLY A 1 128 ? -2.512 10.390 -2.621 1.00 97.75 128 GLY A N 1
ATOM 1095 C CA . GLY A 1 128 ? -1.070 10.189 -2.483 1.00 97.75 128 GLY A CA 1
ATOM 1096 C C . GLY A 1 128 ? -0.628 8.800 -2.953 1.00 97.75 128 GLY A C 1
ATOM 1097 O O . GLY A 1 128 ? 0.325 8.683 -3.727 1.00 97.75 128 GLY A O 1
ATOM 1098 N N . GLU A 1 129 ? -1.355 7.754 -2.558 1.00 97.06 129 GLU A N 1
ATOM 1099 C CA . GLU A 1 129 ? -1.113 6.386 -3.027 1.00 97.06 129 GLU A CA 1
ATOM 1100 C C . GLU A 1 129 ? -1.354 6.229 -4.535 1.00 97.06 129 GLU A C 1
ATOM 1102 O O . GLU A 1 129 ? -0.554 5.583 -5.211 1.00 97.06 129 GLU A O 1
ATOM 1107 N N . VAL A 1 130 ? -2.407 6.844 -5.083 1.00 97.00 130 VAL A N 1
ATOM 1108 C CA . VAL A 1 130 ? -2.692 6.841 -6.528 1.00 97.00 130 VAL A CA 1
ATOM 1109 C C . VAL A 1 130 ? -1.550 7.497 -7.302 1.00 97.00 130 VAL A C 1
ATOM 1111 O O . VAL A 1 130 ? -1.026 6.895 -8.234 1.00 97.00 130 VAL A O 1
ATOM 1114 N N . ARG A 1 131 ? -1.078 8.677 -6.876 1.00 96.25 131 ARG A N 1
ATOM 1115 C CA . ARG A 1 131 ? 0.085 9.356 -7.484 1.00 96.25 131 ARG A CA 1
ATOM 1116 C C . ARG A 1 131 ? 1.334 8.485 -7.462 1.00 96.25 131 ARG A C 1
ATOM 1118 O O . ARG A 1 131 ? 2.054 8.411 -8.457 1.00 96.25 131 ARG A O 1
ATOM 1125 N N . LYS A 1 132 ? 1.598 7.836 -6.325 1.00 96.81 132 LYS A N 1
ATOM 1126 C CA . LYS A 1 132 ? 2.735 6.926 -6.177 1.00 96.81 132 LYS A CA 1
ATOM 1127 C C . LYS A 1 132 ? 2.612 5.743 -7.141 1.00 96.81 132 LYS A C 1
ATOM 1129 O O . LYS A 1 132 ? 3.556 5.478 -7.877 1.00 96.81 132 LYS A O 1
ATOM 1134 N N . ARG A 1 133 ? 1.441 5.103 -7.202 1.00 95.81 133 ARG A N 1
ATOM 1135 C CA . ARG A 1 133 ? 1.163 3.974 -8.101 1.00 95.81 133 ARG A CA 1
ATOM 1136 C C . ARG A 1 133 ? 1.296 4.360 -9.574 1.00 95.81 133 ARG A C 1
ATOM 1138 O O . ARG A 1 133 ? 1.941 3.638 -10.322 1.00 95.81 133 ARG A O 1
ATOM 1145 N N . GLU A 1 134 ? 0.735 5.496 -9.987 1.00 94.56 134 GLU A N 1
ATOM 1146 C CA . GLU A 1 134 ? 0.849 6.012 -11.360 1.00 94.56 134 GLU A CA 1
ATOM 1147 C C . GLU A 1 134 ? 2.315 6.275 -11.741 1.00 94.56 134 GLU A C 1
ATOM 1149 O O . GLU A 1 134 ? 2.752 5.926 -12.842 1.00 94.56 134 GLU A O 1
ATOM 1154 N N . LYS A 1 135 ? 3.100 6.858 -10.823 1.00 95.56 135 LYS A N 1
ATOM 1155 C CA . LYS A 1 135 ? 4.535 7.092 -11.025 1.00 95.56 135 LYS A CA 1
ATOM 1156 C C . LYS A 1 135 ? 5.304 5.776 -11.161 1.00 95.56 135 LYS A C 1
ATOM 1158 O O . LYS A 1 135 ? 6.048 5.620 -12.125 1.00 95.56 135 LYS A O 1
ATOM 1163 N N . GLU A 1 136 ? 5.105 4.843 -10.234 1.00 95.69 136 GLU A N 1
ATOM 1164 C CA . GLU A 1 136 ? 5.756 3.527 -10.242 1.00 95.69 136 GLU A CA 1
ATOM 1165 C C . GLU A 1 136 ? 5.376 2.716 -11.484 1.00 95.69 136 GLU A C 1
ATOM 1167 O O . GLU A 1 136 ? 6.230 2.079 -12.091 1.00 95.69 136 GLU A O 1
ATOM 1172 N N . GLU A 1 137 ? 4.119 2.768 -11.928 1.00 95.19 137 GLU A N 1
ATOM 1173 C CA . GLU A 1 137 ? 3.689 2.096 -13.154 1.00 95.19 137 GLU A CA 1
ATOM 1174 C C . GLU A 1 137 ? 4.361 2.697 -14.395 1.00 95.19 137 GLU A C 1
ATOM 1176 O O . GLU A 1 137 ? 4.806 1.958 -15.278 1.00 95.19 137 GLU A O 1
ATOM 1181 N N . LYS A 1 138 ? 4.472 4.029 -14.462 1.00 93.44 138 LYS A N 1
ATOM 1182 C CA . LYS A 1 138 ? 5.177 4.719 -15.548 1.00 93.44 138 LYS A CA 1
ATOM 1183 C C . LYS A 1 138 ? 6.668 4.376 -15.557 1.00 93.44 138 LYS A C 1
ATOM 1185 O O . LYS A 1 138 ? 7.219 4.106 -16.624 1.00 93.44 138 LYS A O 1
ATOM 1190 N N . GLU A 1 139 ? 7.315 4.375 -14.393 1.00 94.75 139 GLU A N 1
ATOM 1191 C CA . GLU A 1 139 ? 8.722 3.983 -14.250 1.00 94.75 139 GLU A CA 1
ATOM 1192 C C . GLU A 1 139 ? 8.927 2.518 -14.639 1.00 94.75 139 GLU A C 1
ATOM 1194 O O . GLU A 1 139 ? 9.774 2.240 -15.485 1.00 94.75 139 GLU A O 1
ATOM 1199 N N . ARG A 1 140 ? 8.076 1.604 -14.159 1.00 95.94 140 ARG A N 1
ATOM 1200 C CA . ARG A 1 140 ? 8.107 0.183 -14.526 1.00 95.94 140 ARG A CA 1
ATOM 1201 C C . ARG A 1 140 ? 7.954 -0.027 -16.031 1.00 95.94 140 ARG A C 1
ATOM 1203 O O . ARG A 1 140 ? 8.718 -0.789 -16.611 1.00 95.94 140 ARG A O 1
ATOM 1210 N N . LYS A 1 141 ? 7.005 0.655 -16.686 1.00 94.00 141 LYS A N 1
ATOM 1211 C CA . LYS A 1 141 ? 6.837 0.585 -18.152 1.00 94.00 141 LYS A CA 1
ATOM 1212 C C . LYS A 1 141 ? 8.081 1.087 -18.887 1.00 94.00 141 LYS A C 1
ATOM 1214 O O . LYS A 1 141 ? 8.506 0.470 -19.858 1.00 94.00 141 LYS A O 1
ATOM 1219 N N . ARG A 1 142 ? 8.694 2.177 -18.410 1.00 92.19 142 ARG A N 1
ATOM 1220 C CA . ARG A 1 142 ? 9.943 2.712 -18.975 1.00 92.19 142 ARG A CA 1
ATOM 1221 C C . ARG A 1 142 ? 11.111 1.738 -18.802 1.00 92.19 142 ARG A C 1
ATOM 1223 O O . ARG A 1 142 ? 11.877 1.543 -19.742 1.00 92.19 142 ARG A O 1
ATOM 1230 N N . GLU A 1 143 ? 11.262 1.137 -17.627 1.00 94.44 143 GLU A N 1
ATOM 1231 C CA . GLU A 1 143 ? 12.306 0.143 -17.354 1.00 94.44 143 GLU A CA 1
ATOM 1232 C C . GLU A 1 143 ? 12.109 -1.136 -18.164 1.00 94.44 143 GLU A C 1
ATOM 1234 O O . GLU A 1 143 ? 13.072 -1.654 -18.724 1.00 94.44 143 GLU A O 1
ATOM 1239 N N . GLN A 1 144 ? 10.867 -1.600 -18.297 1.00 95.38 144 GLN A N 1
ATOM 1240 C CA . GLN A 1 144 ? 10.527 -2.737 -19.142 1.00 95.38 144 GLN A CA 1
ATOM 1241 C C . GLN A 1 144 ? 10.872 -2.459 -20.611 1.00 95.38 144 GLN A C 1
ATOM 1243 O O . GLN A 1 144 ? 11.593 -3.243 -21.222 1.00 95.38 144 GLN A O 1
ATOM 1248 N N . ALA A 1 145 ? 10.447 -1.314 -21.159 1.00 94.81 145 ALA A N 1
ATOM 1249 C CA . ALA A 1 145 ? 10.773 -0.928 -22.532 1.00 94.81 145 ALA A CA 1
ATOM 1250 C C . ALA A 1 145 ? 12.293 -0.834 -22.755 1.00 94.81 145 ALA A C 1
ATOM 1252 O O . ALA A 1 145 ? 12.810 -1.291 -23.774 1.00 94.81 145 ALA A O 1
ATOM 1253 N N . LYS A 1 146 ? 13.033 -0.300 -21.775 1.00 94.31 146 LYS A N 1
ATOM 1254 C CA . LYS A 1 146 ? 14.501 -0.280 -21.791 1.00 94.31 146 LYS A CA 1
ATOM 1255 C C . LYS A 1 146 ? 15.092 -1.692 -21.809 1.00 94.31 146 LYS A C 1
ATOM 1257 O O . LYS A 1 146 ? 15.979 -1.964 -22.614 1.00 94.31 146 LYS A O 1
ATOM 1262 N N . ALA A 1 147 ? 14.634 -2.582 -20.931 1.00 95.50 147 ALA A N 1
ATOM 1263 C CA . ALA A 1 147 ? 15.137 -3.950 -20.843 1.00 95.50 147 ALA A CA 1
ATOM 1264 C C . ALA A 1 147 ? 14.877 -4.731 -22.141 1.00 95.50 147 ALA A C 1
ATOM 1266 O O . ALA A 1 147 ? 15.781 -5.384 -22.659 1.00 95.50 147 ALA A O 1
ATOM 1267 N N . GLU A 1 148 ? 13.677 -4.605 -22.709 1.00 95.50 148 GLU A N 1
ATOM 1268 C CA . GLU A 1 148 ? 13.309 -5.221 -23.987 1.00 95.50 148 GLU A CA 1
ATOM 1269 C C . GLU A 1 148 ? 14.139 -4.670 -25.155 1.00 95.50 148 GLU A C 1
ATOM 1271 O O . GLU A 1 148 ? 14.579 -5.434 -26.016 1.00 95.50 148 GLU A O 1
ATOM 1276 N N . PHE A 1 149 ? 14.418 -3.364 -25.161 1.00 95.44 149 PHE A N 1
ATOM 1277 C CA . PHE A 1 149 ? 15.289 -2.729 -26.149 1.00 95.44 149 PHE A CA 1
ATOM 1278 C C . PHE A 1 149 ? 16.739 -3.229 -26.055 1.00 95.44 149 PHE A C 1
ATOM 1280 O O . PHE A 1 149 ? 17.354 -3.568 -27.065 1.00 95.44 149 PHE A O 1
ATOM 1287 N N . ILE A 1 150 ? 17.286 -3.326 -24.841 1.00 94.12 150 ILE A N 1
ATOM 1288 C CA . ILE A 1 150 ? 18.627 -3.876 -24.596 1.00 94.12 150 ILE A CA 1
ATOM 1289 C C . ILE A 1 150 ? 18.693 -5.349 -25.021 1.00 94.12 150 ILE A C 1
ATOM 1291 O O . ILE A 1 150 ? 19.654 -5.763 -25.672 1.00 94.12 150 ILE A O 1
ATOM 1295 N N . ALA A 1 151 ? 17.664 -6.137 -24.700 1.00 94.94 151 ALA A N 1
ATOM 1296 C CA . ALA A 1 151 ? 17.569 -7.530 -25.123 1.00 94.94 151 ALA A CA 1
ATOM 1297 C C . ALA A 1 151 ? 17.554 -7.656 -26.653 1.00 94.94 151 ALA A C 1
ATOM 1299 O O . ALA A 1 151 ? 18.247 -8.515 -27.193 1.00 94.94 151 ALA A O 1
ATOM 1300 N N . LEU A 1 152 ? 16.846 -6.764 -27.353 1.00 94.88 152 LEU A N 1
ATOM 1301 C CA . LEU A 1 152 ? 16.845 -6.720 -28.815 1.00 94.88 152 LEU A CA 1
ATOM 1302 C C . LEU A 1 152 ? 18.241 -6.423 -29.391 1.00 94.88 152 LEU A C 1
ATOM 1304 O O . LEU A 1 152 ? 18.664 -7.077 -30.344 1.00 94.88 152 LEU A O 1
ATOM 1308 N N . LEU A 1 153 ? 18.979 -5.465 -28.819 1.00 94.06 153 LEU A N 1
ATOM 1309 C CA . LEU A 1 153 ? 20.351 -5.166 -29.255 1.00 94.06 153 LEU A CA 1
ATOM 1310 C C . LEU A 1 153 ? 21.280 -6.376 -29.087 1.00 94.06 153 LEU A C 1
ATOM 1312 O O . LEU A 1 153 ? 22.115 -6.642 -29.956 1.00 94.06 153 LEU A O 1
ATOM 1316 N N . LYS A 1 154 ? 21.104 -7.129 -27.996 1.00 93.06 154 LYS A N 1
ATOM 1317 C CA . LYS A 1 154 ? 21.833 -8.377 -27.747 1.00 93.06 154 LYS A CA 1
ATOM 1318 C C . LYS A 1 154 ? 21.455 -9.466 -28.754 1.00 93.06 154 LYS A C 1
ATOM 1320 O O . LYS A 1 154 ? 22.342 -10.114 -29.302 1.00 93.06 154 LYS A O 1
ATOM 1325 N N . GLU A 1 155 ? 20.163 -9.633 -29.031 1.00 93.50 155 GLU A N 1
ATOM 1326 C CA . GLU A 1 155 ? 19.621 -10.609 -29.988 1.00 93.50 155 GLU A CA 1
ATOM 1327 C C . GLU A 1 155 ? 20.145 -10.369 -31.411 1.00 93.50 155 GLU A C 1
ATOM 1329 O O . GLU A 1 155 ? 20.597 -11.298 -32.075 1.00 93.50 155 GLU A O 1
ATOM 1334 N N . LYS A 1 156 ? 20.179 -9.109 -31.862 1.00 91.69 156 LYS A N 1
ATOM 1335 C CA . LYS A 1 156 ? 20.728 -8.729 -33.177 1.00 91.69 156 LYS A CA 1
ATOM 1336 C C . LYS A 1 156 ? 22.263 -8.661 -33.207 1.00 91.69 156 LYS A C 1
ATOM 1338 O O . LYS A 1 156 ? 22.828 -8.132 -34.168 1.00 91.69 156 LYS A O 1
ATOM 1343 N N . ALA A 1 157 ? 22.932 -9.171 -32.167 1.00 90.25 157 ALA A N 1
ATOM 1344 C CA . ALA A 1 157 ? 24.385 -9.232 -32.036 1.00 90.25 157 ALA A CA 1
ATOM 1345 C C . ALA A 1 157 ? 25.073 -7.884 -32.327 1.00 90.25 157 ALA A C 1
ATOM 1347 O O . ALA A 1 157 ? 26.030 -7.794 -33.101 1.00 90.25 157 ALA A O 1
ATOM 1348 N N . VAL A 1 158 ? 24.554 -6.802 -31.741 1.00 91.44 158 VAL A N 1
ATOM 1349 C CA . VAL A 1 158 ? 25.140 -5.471 -31.908 1.00 91.44 158 VAL A CA 1
ATOM 1350 C C . VAL A 1 158 ? 26.460 -5.392 -31.137 1.00 91.44 158 VAL A C 1
ATOM 1352 O O . VAL A 1 158 ? 26.505 -5.674 -29.938 1.00 91.44 158 VAL A O 1
ATOM 1355 N N . ASP A 1 159 ? 27.537 -5.019 -31.834 1.00 87.94 159 ASP A N 1
ATOM 1356 C CA . ASP A 1 159 ? 28.883 -4.924 -31.261 1.00 87.94 159 ASP A CA 1
ATOM 1357 C C . ASP A 1 159 ? 29.045 -3.687 -30.360 1.00 87.94 159 ASP A C 1
ATOM 1359 O O . ASP A 1 159 ? 28.419 -2.650 -30.579 1.00 87.94 159 ASP A O 1
ATOM 1363 N N . ARG A 1 160 ? 29.944 -3.766 -29.370 1.00 88.88 160 ARG A N 1
ATOM 1364 C CA . ARG A 1 160 ? 30.227 -2.663 -28.433 1.00 88.88 160 ARG A CA 1
ATOM 1365 C C . ARG A 1 160 ? 30.789 -1.405 -29.108 1.00 88.88 160 ARG A C 1
ATOM 1367 O O . ARG A 1 160 ? 30.679 -0.316 -28.552 1.00 88.88 160 ARG A O 1
ATOM 1374 N N . HIS A 1 161 ? 31.458 -1.569 -30.249 1.00 88.25 161 HIS A N 1
ATOM 1375 C CA . HIS A 1 161 ? 32.052 -0.498 -31.049 1.00 88.25 161 HIS A CA 1
ATOM 1376 C C . HIS A 1 161 ? 31.169 -0.106 -32.234 1.00 88.25 161 HIS A C 1
ATOM 1378 O O . HIS A 1 161 ? 31.570 0.735 -33.041 1.00 88.25 161 HIS A O 1
ATOM 1384 N N . ALA A 1 162 ? 29.980 -0.709 -32.360 1.00 91.38 162 ALA A N 1
ATOM 1385 C CA . ALA A 1 162 ? 29.030 -0.335 -33.393 1.00 91.38 162 ALA A CA 1
ATOM 1386 C C . ALA A 1 162 ? 28.687 1.157 -33.279 1.00 91.38 162 ALA A C 1
ATOM 1388 O O . ALA A 1 162 ? 28.605 1.725 -32.187 1.00 91.38 162 ALA A O 1
ATOM 1389 N N . ARG A 1 163 ? 28.457 1.807 -34.421 1.00 93.12 163 ARG A N 1
ATOM 1390 C CA . ARG A 1 163 ? 27.872 3.148 -34.437 1.00 93.12 163 ARG A CA 1
ATOM 1391 C C . ARG A 1 163 ? 26.360 3.024 -34.321 1.00 93.12 163 ARG A C 1
ATOM 1393 O O . ARG A 1 163 ? 25.763 2.094 -34.863 1.00 93.12 163 ARG A O 1
ATOM 1400 N N . TRP A 1 164 ? 25.729 3.998 -33.667 1.00 93.56 164 TRP A N 1
ATOM 1401 C CA . TRP A 1 164 ? 24.274 4.016 -33.506 1.00 93.56 164 TRP A CA 1
ATOM 1402 C C . TRP A 1 164 ? 23.534 3.921 -34.850 1.00 93.56 164 TRP A C 1
ATOM 1404 O O . TRP A 1 164 ? 22.556 3.190 -34.957 1.00 93.56 164 TRP A O 1
ATOM 1414 N N . ALA A 1 165 ? 24.038 4.581 -35.898 1.00 93.00 165 ALA A N 1
ATOM 1415 C CA . ALA A 1 165 ? 23.455 4.524 -37.239 1.00 93.00 165 A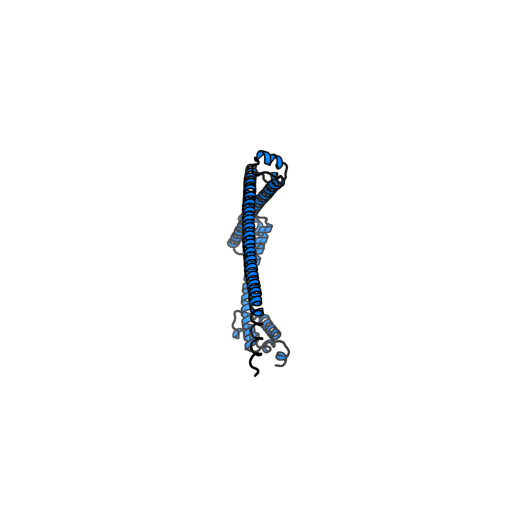LA A CA 1
ATOM 1416 C C . ALA A 1 165 ? 23.393 3.095 -37.814 1.00 93.00 165 ALA A C 1
ATOM 1418 O O . ALA A 1 165 ? 22.394 2.727 -38.430 1.00 93.00 165 ALA A O 1
ATOM 1419 N N . ASP A 1 166 ? 24.427 2.284 -37.581 1.00 91.88 166 ASP A N 1
ATOM 1420 C CA . ASP A 1 166 ? 24.501 0.906 -38.077 1.00 91.88 166 ASP A CA 1
ATOM 1421 C C . ASP A 1 166 ? 23.667 -0.044 -37.217 1.00 91.88 166 ASP A C 1
ATOM 1423 O O . ASP A 1 166 ? 23.007 -0.940 -37.739 1.00 91.88 166 ASP A O 1
ATOM 1427 N N . ALA A 1 167 ? 23.653 0.176 -35.899 1.00 92.00 167 ALA A N 1
ATOM 1428 C CA . ALA A 1 167 ? 22.788 -0.558 -34.984 1.00 92.00 167 ALA A CA 1
ATOM 1429 C C . ALA A 1 167 ? 21.308 -0.303 -35.304 1.00 92.00 167 ALA A C 1
ATOM 1431 O O . ALA A 1 167 ? 20.544 -1.255 -35.430 1.00 92.00 167 ALA A O 1
ATOM 1432 N N . LYS A 1 168 ? 20.919 0.963 -35.516 1.00 92.69 168 LYS A N 1
ATOM 1433 C CA . LYS A 1 168 ? 19.544 1.383 -35.819 1.00 92.69 168 LYS A CA 1
ATOM 1434 C C . LYS A 1 168 ? 18.967 0.648 -37.030 1.00 92.69 168 LYS A C 1
ATOM 1436 O O . LYS A 1 168 ? 17.867 0.126 -36.917 1.00 92.69 168 LYS A O 1
ATOM 1441 N N . LYS A 1 169 ? 19.722 0.526 -38.128 1.00 92.75 169 LYS A N 1
ATOM 1442 C CA . LYS A 1 169 ? 19.299 -0.206 -39.342 1.00 92.75 169 LYS A CA 1
ATOM 1443 C C . LYS A 1 169 ? 18.962 -1.685 -39.097 1.00 92.75 169 LYS A C 1
ATOM 1445 O O . LYS A 1 169 ? 18.317 -2.304 -39.931 1.00 92.75 169 LYS A O 1
ATOM 1450 N N . LYS A 1 170 ? 19.443 -2.276 -37.996 1.00 90.50 170 LYS A N 1
ATOM 1451 C CA . LYS A 1 170 ? 19.188 -3.681 -37.635 1.00 90.50 170 LYS A CA 1
ATOM 1452 C C . LYS A 1 170 ? 17.978 -3.866 -36.718 1.00 90.50 170 LYS A C 1
ATOM 1454 O O . LYS A 1 170 ? 17.508 -4.991 -36.572 1.00 90.50 170 LYS A O 1
ATOM 1459 N N . VAL A 1 171 ? 17.528 -2.802 -36.050 1.00 92.88 171 VAL A N 1
ATOM 1460 C CA . VAL A 1 171 ? 16.514 -2.874 -34.983 1.00 92.88 171 VAL A CA 1
ATOM 1461 C C . VAL A 1 171 ? 15.282 -2.009 -35.238 1.00 92.88 171 VAL A C 1
ATOM 1463 O O . VAL A 1 171 ? 14.288 -2.177 -34.545 1.00 92.88 171 VAL A O 1
ATOM 1466 N N . ASP A 1 172 ? 15.312 -1.091 -36.203 1.00 91.56 172 ASP A N 1
ATOM 1467 C CA . ASP A 1 172 ? 14.259 -0.092 -36.431 1.00 91.56 172 ASP A CA 1
ATOM 1468 C C . ASP A 1 172 ? 12.887 -0.666 -36.830 1.00 91.56 172 ASP A C 1
ATOM 1470 O O . ASP A 1 172 ? 11.852 -0.075 -36.505 1.00 91.56 172 ASP A O 1
ATOM 1474 N N . ALA A 1 173 ? 12.862 -1.829 -37.479 1.00 91.81 173 ALA A N 1
ATOM 1475 C CA . ALA A 1 173 ? 11.633 -2.531 -37.840 1.00 91.81 173 ALA A CA 1
ATOM 1476 C C . ALA A 1 173 ? 10.914 -3.179 -36.638 1.00 91.81 173 ALA A C 1
ATOM 1478 O O . ALA A 1 173 ? 9.708 -3.432 -36.704 1.00 91.81 173 ALA A O 1
ATOM 1479 N N . GLU A 1 174 ? 11.624 -3.427 -35.536 1.00 92.75 174 GLU A N 1
ATOM 1480 C CA . GLU A 1 174 ? 11.152 -4.279 -34.444 1.00 92.75 174 GLU A CA 1
ATOM 1481 C C . GLU A 1 174 ? 10.163 -3.557 -33.508 1.00 92.75 174 GLU A C 1
ATOM 1483 O O . GLU A 1 174 ? 10.364 -2.387 -33.158 1.00 92.75 174 GLU A O 1
ATOM 1488 N N . PRO A 1 175 ? 9.120 -4.241 -33.001 1.00 90.50 175 PRO A N 1
ATOM 1489 C CA . PRO A 1 175 ? 8.166 -3.641 -32.065 1.00 90.50 175 PRO A CA 1
ATOM 1490 C C . PRO A 1 175 ? 8.830 -3.093 -30.793 1.00 90.50 175 PRO A C 1
ATOM 1492 O O . PRO A 1 175 ? 8.486 -2.005 -30.332 1.00 90.50 175 PRO A O 1
ATOM 1495 N N . LYS A 1 176 ? 9.845 -3.798 -30.273 1.00 90.19 176 LYS A N 1
ATOM 1496 C CA . LYS A 1 176 ? 10.609 -3.397 -29.077 1.00 90.19 176 LYS A CA 1
ATOM 1497 C C . LYS A 1 176 ? 11.391 -2.091 -29.288 1.00 90.19 176 LYS A C 1
ATOM 1499 O O . LYS A 1 176 ? 11.597 -1.335 -28.344 1.00 90.19 176 LYS A O 1
ATOM 1504 N N . TYR A 1 177 ? 11.795 -1.787 -30.525 1.00 91.31 177 TYR A N 1
ATOM 1505 C CA . TYR A 1 177 ? 12.406 -0.502 -30.877 1.00 91.31 177 TYR A CA 1
ATOM 1506 C C . TYR A 1 177 ? 11.378 0.633 -30.858 1.00 91.31 177 TYR A C 1
ATOM 1508 O O . TYR A 1 177 ? 11.641 1.713 -30.321 1.00 91.31 177 TYR A O 1
ATOM 1516 N N . LYS A 1 178 ? 10.189 0.378 -31.415 1.00 91.25 178 LYS A N 1
ATOM 1517 C CA . LYS A 1 178 ? 9.090 1.352 -31.466 1.00 91.25 178 LYS A CA 1
ATOM 1518 C C . LYS A 1 178 ? 8.517 1.660 -30.078 1.00 91.25 178 LYS A C 1
ATOM 1520 O O . LYS A 1 178 ? 8.108 2.794 -29.857 1.00 91.25 178 LYS A O 1
ATOM 1525 N N . ALA A 1 179 ? 8.564 0.702 -29.147 1.00 91.69 179 ALA A N 1
ATOM 1526 C CA . ALA A 1 179 ? 8.110 0.859 -27.760 1.00 91.69 179 ALA A CA 1
ATOM 1527 C C . ALA A 1 179 ? 8.860 1.954 -26.974 1.00 91.69 179 ALA A C 1
ATOM 1529 O O . ALA A 1 179 ? 8.317 2.532 -26.036 1.00 91.69 179 ALA A O 1
ATOM 1530 N N . VAL A 1 180 ? 10.100 2.273 -27.358 1.00 92.38 180 VAL A N 1
ATOM 1531 C CA . VAL A 1 180 ? 10.823 3.437 -26.833 1.00 92.38 180 VAL A CA 1
ATOM 1532 C C . VAL A 1 180 ? 10.543 4.612 -27.761 1.00 92.38 180 VAL A C 1
ATOM 1534 O O . VAL A 1 180 ? 11.095 4.668 -28.850 1.00 92.38 180 VAL A O 1
ATOM 1537 N N . GLU A 1 181 ? 9.690 5.557 -27.378 1.00 87.25 181 GLU A N 1
ATOM 1538 C CA . GLU A 1 181 ? 9.212 6.606 -28.299 1.00 87.25 181 GLU A CA 1
ATOM 1539 C C . GLU A 1 181 ? 10.286 7.649 -28.659 1.00 87.25 181 GLU A C 1
ATOM 1541 O O . GLU A 1 181 ? 10.377 8.096 -29.803 1.00 87.25 181 GLU A O 1
ATOM 1546 N N . SER A 1 182 ? 11.141 8.018 -27.701 1.00 93.25 182 SER A N 1
ATOM 1547 C CA . SER A 1 182 ? 12.140 9.077 -27.888 1.00 93.25 182 SER A CA 1
ATOM 1548 C C . SER A 1 182 ? 13.416 8.566 -28.557 1.00 93.25 182 SER A C 1
ATOM 1550 O O . SER A 1 182 ? 14.085 7.668 -28.043 1.00 93.25 182 SER A O 1
ATOM 1552 N N . SER A 1 183 ? 13.815 9.203 -29.666 1.00 92.00 183 SER A N 1
ATOM 1553 C CA . SER A 1 183 ? 15.076 8.890 -30.356 1.00 92.00 183 SER A CA 1
ATOM 1554 C C . SER A 1 183 ? 16.306 9.122 -29.476 1.00 92.00 183 SER A C 1
ATOM 1556 O O . SER A 1 183 ? 17.258 8.353 -29.573 1.00 92.00 183 SER A O 1
ATOM 1558 N N . ALA A 1 184 ? 16.282 10.141 -28.610 1.00 93.81 184 ALA A N 1
ATOM 1559 C CA . ALA A 1 184 ? 17.369 10.399 -27.667 1.00 93.81 184 ALA A CA 1
ATOM 1560 C C . ALA A 1 184 ? 17.491 9.257 -26.645 1.00 93.81 184 ALA A C 1
ATOM 1562 O O . ALA A 1 184 ? 18.576 8.722 -26.447 1.00 93.81 184 ALA A O 1
ATOM 1563 N N . LEU A 1 185 ? 16.359 8.790 -26.096 1.00 93.69 185 LEU A N 1
ATOM 1564 C CA . LEU A 1 185 ? 16.346 7.651 -25.169 1.00 93.69 185 LEU A CA 1
ATOM 1565 C C . LEU A 1 185 ? 16.842 6.358 -25.822 1.00 93.69 185 LEU A C 1
ATOM 1567 O O . LEU A 1 185 ? 17.568 5.599 -25.187 1.00 93.69 185 LEU A O 1
ATOM 1571 N N . ARG A 1 186 ? 16.480 6.104 -27.085 1.00 94.38 186 ARG A N 1
ATOM 1572 C CA . ARG A 1 186 ? 16.989 4.942 -27.831 1.00 94.38 186 ARG A CA 1
ATOM 1573 C C . ARG A 1 186 ? 18.514 4.970 -27.934 1.00 94.38 186 ARG A C 1
ATOM 1575 O O . ARG A 1 186 ? 19.161 3.945 -27.732 1.00 94.38 186 ARG A O 1
ATOM 1582 N N . GLU A 1 187 ? 19.083 6.135 -28.233 1.00 94.38 187 GLU A N 1
ATOM 1583 C CA . GLU A 1 187 ? 20.532 6.303 -28.329 1.00 94.38 187 GLU A CA 1
ATOM 1584 C C . GLU A 1 187 ? 21.222 6.189 -26.960 1.00 94.38 187 GLU A C 1
ATOM 1586 O O . GLU A 1 187 ? 22.268 5.546 -26.854 1.00 94.38 187 GLU A O 1
ATOM 1591 N N . ASP A 1 188 ? 20.617 6.721 -25.897 1.00 94.81 188 ASP A N 1
ATOM 1592 C CA . ASP A 1 188 ? 21.106 6.553 -24.526 1.00 94.81 188 ASP A CA 1
ATOM 1593 C C . ASP A 1 188 ? 21.123 5.076 -24.108 1.00 94.81 188 ASP A C 1
ATOM 1595 O O . ASP A 1 188 ? 22.135 4.588 -23.599 1.00 94.81 188 ASP A O 1
ATOM 1599 N N . TYR A 1 189 ? 20.046 4.331 -24.383 1.00 95.19 189 TYR A N 1
ATOM 1600 C CA . TYR A 1 189 ? 19.972 2.891 -24.109 1.00 95.19 189 TYR A CA 1
ATOM 1601 C C . TYR A 1 189 ? 20.980 2.093 -24.932 1.00 95.19 189 TYR A C 1
ATOM 1603 O O . TYR A 1 189 ? 21.572 1.144 -24.423 1.00 95.19 189 TYR A O 1
ATOM 1611 N N . PHE A 1 190 ? 21.230 2.494 -26.178 1.00 95.31 190 PHE A N 1
ATOM 1612 C CA . PHE A 1 190 ? 22.290 1.910 -26.992 1.00 95.31 190 PHE A CA 1
ATOM 1613 C C . PHE A 1 190 ? 23.681 2.151 -26.384 1.00 95.31 190 PHE A C 1
ATOM 1615 O O . PHE A 1 190 ? 24.461 1.210 -26.233 1.00 95.31 190 PHE A O 1
ATOM 1622 N N . ARG A 1 191 ? 23.989 3.386 -25.968 1.00 94.25 191 ARG A N 1
ATOM 1623 C CA . ARG A 1 191 ? 25.260 3.714 -25.295 1.00 94.25 191 ARG A CA 1
ATOM 1624 C C . ARG A 1 191 ? 25.414 2.940 -23.987 1.00 94.25 191 ARG A C 1
ATOM 1626 O O . ARG A 1 191 ? 26.517 2.500 -23.664 1.00 94.25 191 ARG A O 1
ATOM 1633 N N . GLU A 1 192 ? 24.328 2.764 -23.242 1.00 94.25 192 GLU A N 1
ATOM 1634 C CA . GLU A 1 192 ? 24.300 1.943 -22.035 1.00 94.25 192 GLU A CA 1
ATOM 1635 C C . GLU A 1 192 ? 24.556 0.464 -22.345 1.00 94.25 192 GLU A C 1
ATOM 1637 O O . GLU A 1 192 ? 25.417 -0.138 -21.710 1.00 94.25 192 GLU A O 1
ATOM 1642 N N . TYR A 1 193 ? 23.909 -0.101 -23.365 1.00 94.81 193 TYR A N 1
ATOM 1643 C CA . TYR A 1 193 ? 24.178 -1.462 -23.831 1.00 94.81 193 TYR A CA 1
ATOM 1644 C C . TYR A 1 193 ? 25.652 -1.652 -24.220 1.00 94.81 193 TYR A C 1
ATOM 1646 O O . TYR A 1 193 ? 26.291 -2.589 -23.745 1.00 94.81 193 TYR A O 1
ATOM 1654 N N . CYS A 1 194 ? 26.245 -0.735 -24.990 1.00 92.88 194 CYS A N 1
ATOM 1655 C CA . CYS A 1 194 ? 27.665 -0.821 -25.344 1.00 92.88 194 CYS A CA 1
ATOM 1656 C C . CYS A 1 194 ? 28.583 -0.793 -24.108 1.00 92.88 194 CYS A C 1
ATOM 1658 O O . CYS A 1 194 ? 29.588 -1.510 -24.067 1.00 92.88 194 CYS A O 1
ATOM 1660 N N . LYS A 1 195 ? 28.235 -0.004 -23.077 1.00 93.12 195 LYS A N 1
ATOM 1661 C CA . LYS A 1 195 ? 28.930 -0.026 -21.777 1.00 93.12 195 LYS A CA 1
ATOM 1662 C C . LYS A 1 195 ? 28.751 -1.372 -21.070 1.00 93.12 195 LYS A C 1
ATOM 1664 O O . LYS A 1 195 ? 29.744 -1.926 -20.608 1.00 93.12 195 LYS A O 1
ATOM 1669 N N . LEU A 1 196 ? 27.535 -1.919 -21.028 1.00 91.81 196 LEU A N 1
ATOM 1670 C CA . LEU A 1 196 ? 27.246 -3.219 -20.412 1.00 91.81 196 LEU A CA 1
ATOM 1671 C C . LEU A 1 196 ? 28.039 -4.350 -21.076 1.00 91.81 196 LEU A C 1
ATOM 1673 O O . LEU A 1 196 ? 28.708 -5.100 -20.375 1.00 91.81 196 LEU A O 1
ATOM 1677 N N . VAL A 1 197 ? 28.069 -4.419 -22.410 1.00 91.50 197 VAL A N 1
ATOM 1678 C CA . VAL A 1 197 ? 28.854 -5.424 -23.153 1.00 91.50 197 VAL A CA 1
ATOM 1679 C C . VAL A 1 197 ? 30.356 -5.278 -22.886 1.00 91.50 197 VAL A C 1
ATOM 1681 O O . VAL A 1 197 ? 31.080 -6.271 -22.771 1.00 91.50 197 VAL A O 1
ATOM 1684 N N . LYS A 1 198 ? 30.855 -4.039 -22.772 1.00 90.44 198 LYS A N 1
ATOM 1685 C CA . LYS A 1 198 ? 32.257 -3.773 -22.421 1.00 90.44 198 LYS A CA 1
ATOM 1686 C C . LYS A 1 198 ? 32.588 -4.276 -21.011 1.00 90.44 198 LYS A C 1
ATOM 1688 O O . LYS A 1 198 ? 33.624 -4.919 -20.837 1.00 90.44 198 LYS A O 1
ATOM 1693 N N . GLU A 1 199 ? 31.727 -4.001 -20.034 1.00 90.81 199 GLU A N 1
ATOM 1694 C CA . GLU A 1 199 ? 31.890 -4.450 -18.647 1.00 90.81 199 GLU A CA 1
ATOM 1695 C C . GLU A 1 199 ? 31.732 -5.971 -18.506 1.00 90.81 199 GLU A C 1
ATOM 1697 O O . GLU A 1 199 ? 32.519 -6.588 -17.793 1.00 90.81 199 GLU A O 1
ATOM 1702 N N . GLU A 1 200 ? 30.789 -6.605 -19.213 1.00 89.25 200 GLU A N 1
ATOM 1703 C CA . GLU A 1 200 ? 30.640 -8.070 -19.237 1.00 89.25 200 GLU A CA 1
ATOM 1704 C C . GLU A 1 200 ? 31.913 -8.751 -19.752 1.00 89.25 200 GLU A C 1
ATOM 1706 O O . GLU A 1 200 ? 32.448 -9.625 -19.073 1.00 89.25 200 GLU A O 1
ATOM 1711 N N . ARG A 1 201 ? 32.478 -8.296 -20.881 1.00 86.44 201 ARG A N 1
ATOM 1712 C CA . ARG A 1 201 ? 33.750 -8.842 -21.392 1.00 86.44 201 ARG A CA 1
ATOM 1713 C C . ARG A 1 201 ? 34.928 -8.602 -20.451 1.00 86.44 201 ARG A C 1
ATOM 1715 O O . ARG A 1 201 ? 35.830 -9.437 -20.383 1.00 86.44 201 ARG A O 1
ATOM 1722 N N . LYS A 1 202 ? 34.961 -7.463 -19.752 1.00 90.06 202 LYS A N 1
ATOM 1723 C CA . LYS A 1 202 ? 35.993 -7.190 -18.743 1.00 90.06 202 LYS A CA 1
ATOM 1724 C C . LYS A 1 202 ? 35.866 -8.168 -17.572 1.00 90.06 202 LYS A C 1
ATOM 1726 O O . LYS A 1 202 ? 36.846 -8.814 -17.229 1.00 90.06 202 LYS A O 1
ATOM 1731 N N . LYS A 1 203 ? 34.656 -8.348 -17.032 1.00 89.94 203 LYS A N 1
ATOM 1732 C CA . LYS A 1 203 ? 34.377 -9.315 -15.959 1.00 89.94 203 LYS A CA 1
ATOM 1733 C C . LYS A 1 203 ? 34.701 -10.748 -16.369 1.00 89.94 203 LYS A C 1
ATOM 1735 O O . LYS A 1 203 ? 35.266 -11.480 -15.568 1.00 89.94 203 LYS A O 1
ATOM 1740 N N . GLU A 1 204 ? 34.379 -11.143 -17.599 1.00 89.69 204 GLU A N 1
ATOM 1741 C CA . GLU A 1 204 ? 34.721 -12.463 -18.140 1.00 89.69 204 GLU A CA 1
ATOM 1742 C C . GLU A 1 204 ? 36.242 -12.662 -18.212 1.00 89.69 204 GLU A C 1
ATOM 1744 O O . GLU A 1 204 ? 36.757 -13.701 -17.797 1.00 89.69 204 GLU A O 1
ATOM 1749 N N . LYS A 1 205 ? 36.981 -11.643 -18.673 1.00 88.94 205 LYS A N 1
ATOM 1750 C CA . LYS A 1 205 ? 38.448 -11.665 -18.700 1.00 88.94 205 LYS A CA 1
ATOM 1751 C C . LYS A 1 205 ? 39.034 -11.781 -17.289 1.00 88.94 205 LYS A C 1
ATOM 1753 O O . LYS A 1 205 ? 39.859 -12.662 -17.062 1.00 88.94 205 LYS A O 1
ATOM 1758 N N . ASP A 1 206 ? 38.568 -10.953 -16.357 1.00 90.44 206 ASP A N 1
ATOM 1759 C CA . ASP A 1 206 ? 39.024 -10.949 -14.962 1.00 90.44 206 ASP A CA 1
ATOM 1760 C C . ASP A 1 206 ? 38.681 -12.279 -14.258 1.00 90.44 206 ASP A C 1
ATOM 1762 O O . ASP A 1 206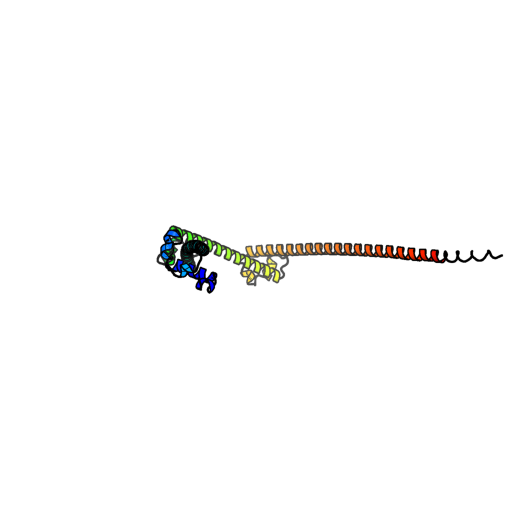 ? 39.465 -12.797 -13.463 1.00 90.44 206 ASP A O 1
ATOM 1766 N N . ALA A 1 207 ? 37.517 -12.868 -14.555 1.00 89.69 207 ALA A N 1
ATOM 1767 C CA . ALA A 1 207 ? 37.113 -14.173 -14.035 1.00 89.69 207 ALA A CA 1
ATOM 1768 C C . ALA A 1 207 ? 38.003 -15.300 -14.575 1.00 89.69 207 ALA A C 1
ATOM 1770 O O . ALA A 1 207 ? 38.461 -16.139 -13.801 1.00 89.69 207 ALA A O 1
ATOM 1771 N N . LYS A 1 208 ? 38.305 -15.289 -15.879 1.00 90.06 208 LYS A N 1
ATOM 1772 C CA . LYS A 1 208 ? 39.201 -16.262 -16.517 1.00 90.06 208 LYS A CA 1
ATOM 1773 C C . LYS A 1 208 ? 40.636 -16.156 -16.000 1.00 90.06 208 LYS A C 1
ATOM 1775 O O . LYS A 1 208 ? 41.318 -17.168 -15.871 1.00 90.06 208 LYS A O 1
ATOM 1780 N N . GLU A 1 209 ? 41.102 -14.948 -15.703 1.00 89.25 209 GLU A N 1
ATOM 1781 C CA . GLU A 1 209 ? 42.413 -14.722 -15.090 1.00 89.25 209 GLU A CA 1
ATOM 1782 C C . GLU A 1 209 ? 42.469 -15.279 -13.661 1.00 89.25 209 GLU A C 1
ATOM 1784 O O . GLU A 1 209 ? 43.387 -16.028 -13.332 1.00 89.25 209 GLU A O 1
ATOM 1789 N N . LYS A 1 210 ? 41.439 -15.017 -12.845 1.00 88.94 210 LYS A N 1
ATOM 1790 C CA . LYS A 1 210 ? 41.319 -15.593 -11.494 1.00 88.94 210 LYS A CA 1
ATOM 1791 C C . LYS A 1 210 ? 41.225 -17.118 -11.501 1.00 88.94 210 LYS A C 1
ATOM 1793 O O . LYS A 1 210 ? 41.770 -17.760 -10.609 1.00 88.94 210 LYS A O 1
ATOM 1798 N N . ASP A 1 211 ? 40.522 -17.696 -12.470 1.00 88.88 211 ASP A N 1
ATOM 1799 C CA . ASP A 1 211 ? 40.419 -19.149 -12.621 1.00 88.88 211 ASP A CA 1
ATOM 1800 C C . ASP A 1 211 ? 41.776 -19.775 -12.977 1.00 88.88 211 ASP A C 1
ATOM 1802 O O . ASP A 1 211 ? 42.213 -20.727 -12.330 1.00 88.88 211 ASP A O 1
ATOM 1806 N N . ARG A 1 212 ? 42.515 -19.159 -13.911 1.00 87.38 212 ARG A N 1
ATOM 1807 C CA . ARG A 1 212 ? 43.889 -19.563 -14.251 1.00 87.38 212 ARG A CA 1
ATOM 1808 C C . ARG A 1 212 ? 44.840 -19.480 -13.058 1.00 87.38 212 ARG A C 1
ATOM 1810 O O . ARG A 1 212 ? 45.620 -20.407 -12.861 1.00 87.38 212 ARG A O 1
ATOM 1817 N N . ASP A 1 213 ? 44.766 -18.414 -12.262 1.00 87.94 213 ASP A N 1
ATOM 1818 C CA . ASP A 1 213 ? 45.586 -18.253 -11.052 1.00 87.94 213 ASP A CA 1
ATOM 1819 C C . ASP A 1 213 ? 45.251 -19.307 -9.980 1.00 87.94 213 ASP A C 1
ATOM 1821 O O . ASP A 1 213 ? 46.133 -19.900 -9.358 1.00 87.94 213 ASP A O 1
ATOM 1825 N N . ARG A 1 214 ? 43.964 -19.630 -9.807 1.00 87.12 214 ARG A N 1
ATOM 1826 C CA . ARG A 1 214 ? 43.539 -20.717 -8.912 1.00 87.12 214 ARG A CA 1
ATOM 1827 C C . ARG A 1 214 ? 44.026 -22.080 -9.393 1.00 87.12 214 ARG A C 1
ATOM 1829 O O . ARG A 1 214 ? 44.483 -22.873 -8.569 1.00 87.12 214 ARG A O 1
ATOM 1836 N N . SER A 1 215 ? 43.936 -22.349 -10.696 1.00 85.06 215 SER A N 1
ATOM 1837 C CA . SER A 1 215 ? 44.399 -23.606 -11.290 1.00 85.06 215 SER A CA 1
ATOM 1838 C C . SER A 1 215 ? 45.911 -23.764 -11.148 1.00 85.06 215 SER A C 1
ATOM 1840 O O . SER A 1 215 ? 46.366 -24.796 -10.664 1.00 85.06 215 SER A O 1
ATOM 1842 N N . SER A 1 216 ? 46.694 -22.726 -11.462 1.00 85.56 216 SER A N 1
ATOM 1843 C CA . SER A 1 216 ? 48.158 -22.767 -11.343 1.00 85.56 216 SER A CA 1
ATOM 1844 C C . SER A 1 216 ? 48.614 -22.945 -9.891 1.00 85.56 216 SER A C 1
ATOM 1846 O O . SER A 1 216 ? 49.536 -23.712 -9.607 1.00 85.56 216 SER A O 1
ATOM 1848 N N . LYS A 1 217 ? 47.931 -22.300 -8.935 1.00 87.50 217 LYS A N 1
ATOM 1849 C CA . LYS A 1 217 ? 48.205 -22.463 -7.502 1.00 87.50 217 LYS A CA 1
ATOM 1850 C C . LYS A 1 217 ? 47.862 -23.868 -7.005 1.00 87.50 217 LYS A C 1
ATOM 1852 O O . LYS A 1 217 ? 48.585 -24.402 -6.163 1.00 87.50 217 LYS A O 1
ATOM 1857 N N . LYS A 1 218 ? 46.787 -24.470 -7.525 1.00 86.69 218 LYS A N 1
ATOM 1858 C CA . LYS A 1 218 ? 46.409 -25.857 -7.229 1.00 86.69 218 LYS A CA 1
ATOM 1859 C C . LYS A 1 218 ? 47.439 -26.842 -7.783 1.00 86.69 218 LYS A C 1
ATOM 1861 O O . LYS A 1 218 ? 47.946 -27.649 -7.015 1.00 86.69 218 LYS A O 1
ATOM 1866 N N . GLU A 1 219 ? 47.829 -26.702 -9.049 1.00 84.88 219 GLU A N 1
ATOM 1867 C CA . GLU A 1 219 ? 48.868 -27.536 -9.671 1.00 84.88 219 GLU A CA 1
ATOM 1868 C C . GLU A 1 219 ? 50.210 -27.434 -8.936 1.00 84.88 219 GLU A C 1
ATOM 1870 O O . GLU A 1 219 ? 50.879 -28.444 -8.718 1.00 84.88 219 GLU A O 1
ATOM 1875 N N . LYS A 1 220 ? 50.601 -26.229 -8.495 1.00 87.12 220 LYS A N 1
ATOM 1876 C CA . LYS A 1 220 ? 51.829 -26.045 -7.709 1.00 87.12 220 LYS A CA 1
ATOM 1877 C C . LYS A 1 220 ? 51.764 -26.787 -6.370 1.00 87.12 220 LYS A C 1
ATOM 1879 O O . LYS A 1 220 ? 52.731 -27.451 -6.008 1.00 87.12 220 LYS A O 1
ATOM 1884 N N . LYS A 1 221 ? 50.627 -26.708 -5.670 1.00 86.62 221 LYS A N 1
ATOM 1885 C CA . LYS A 1 221 ? 50.404 -27.410 -4.398 1.00 86.62 221 LYS A CA 1
ATOM 1886 C C . LYS A 1 221 ? 50.390 -28.930 -4.574 1.00 86.62 221 LYS A C 1
ATOM 1888 O O . LYS A 1 221 ? 50.971 -29.637 -3.757 1.00 86.62 221 LYS A O 1
ATOM 1893 N N . ASP A 1 222 ? 49.758 -29.427 -5.635 1.00 85.38 222 ASP A N 1
ATOM 1894 C CA . ASP A 1 222 ? 49.724 -30.861 -5.940 1.00 85.38 222 ASP A CA 1
ATOM 1895 C C . ASP A 1 222 ? 51.140 -31.375 -6.267 1.00 85.38 222 ASP A C 1
ATOM 1897 O O . ASP A 1 222 ? 51.572 -32.385 -5.714 1.00 85.38 222 ASP A O 1
ATOM 1901 N N . LYS A 1 223 ? 51.927 -30.611 -7.039 1.00 86.75 223 LYS A N 1
ATOM 1902 C CA . LYS A 1 223 ? 53.332 -30.934 -7.341 1.00 86.75 223 LYS A CA 1
ATOM 1903 C C . LYS A 1 223 ? 54.242 -30.908 -6.110 1.00 86.75 223 LYS A C 1
ATOM 1905 O O . LYS A 1 223 ? 55.159 -31.720 -6.021 1.00 86.75 223 LYS A O 1
ATOM 1910 N N . GLU A 1 224 ? 54.039 -29.972 -5.182 1.00 86.19 224 GLU A N 1
ATOM 1911 C CA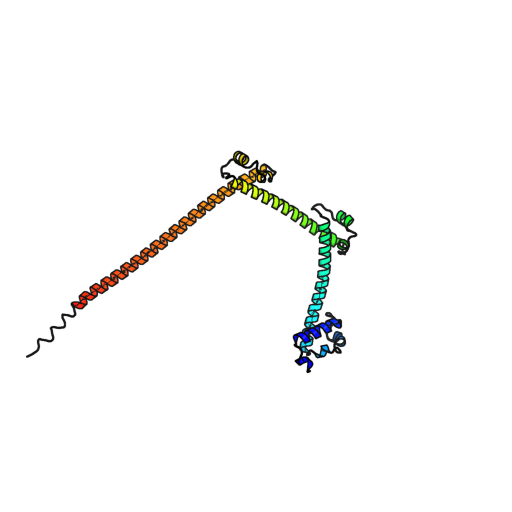 . GLU A 1 224 ? 54.767 -29.950 -3.903 1.00 86.19 224 GLU A CA 1
ATOM 1912 C C . GLU A 1 224 ? 54.435 -31.189 -3.064 1.00 86.19 224 GLU A C 1
ATOM 1914 O O . GLU A 1 224 ? 55.346 -31.864 -2.589 1.00 86.19 224 GLU A O 1
ATOM 1919 N N . ARG A 1 225 ? 53.155 -31.565 -2.990 1.00 84.25 225 ARG A N 1
ATOM 1920 C CA . ARG A 1 225 ? 52.712 -32.761 -2.266 1.00 84.25 225 ARG A CA 1
ATOM 1921 C C . ARG A 1 225 ? 53.266 -34.060 -2.861 1.00 84.25 225 ARG A C 1
ATOM 1923 O O . ARG A 1 225 ? 53.587 -34.985 -2.120 1.00 84.25 225 ARG A O 1
ATOM 1930 N N . ASP A 1 226 ? 53.378 -34.151 -4.184 1.00 85.50 226 ASP A N 1
ATOM 1931 C CA . ASP A 1 226 ? 53.969 -35.323 -4.839 1.00 85.50 226 ASP A CA 1
ATOM 1932 C C . ASP A 1 226 ? 55.485 -35.404 -4.615 1.00 85.50 226 ASP A C 1
ATOM 1934 O O . ASP A 1 226 ? 56.007 -36.493 -4.371 1.00 85.50 226 ASP A O 1
ATOM 1938 N N . LYS A 1 227 ? 56.188 -34.262 -4.604 1.00 84.94 227 LYS A N 1
ATOM 1939 C CA . LYS A 1 227 ? 57.611 -34.213 -4.230 1.00 84.94 227 LYS A CA 1
ATOM 1940 C C . LYS A 1 227 ? 57.844 -34.668 -2.791 1.00 84.94 227 LYS A C 1
ATOM 1942 O O . LYS A 1 227 ? 58.756 -35.456 -2.563 1.00 84.94 227 LYS A O 1
ATOM 1947 N N . GLU A 1 228 ? 57.020 -34.220 -1.844 1.00 85.00 228 GLU A N 1
ATOM 1948 C CA . GLU A 1 228 ? 57.103 -34.664 -0.444 1.00 85.00 228 GLU A CA 1
ATOM 1949 C C . GLU A 1 228 ? 56.948 -36.188 -0.333 1.00 85.00 228 GLU A C 1
ATOM 1951 O O . GLU A 1 228 ? 57.771 -36.848 0.301 1.00 85.00 228 GLU A O 1
ATOM 1956 N N . LYS A 1 229 ? 55.970 -36.773 -1.039 1.00 84.12 229 LYS A N 1
ATOM 1957 C CA . LYS A 1 229 ? 55.781 -38.234 -1.076 1.00 84.12 229 LYS A CA 1
ATOM 1958 C C . LYS A 1 229 ? 56.965 -38.981 -1.693 1.00 84.12 229 LYS A C 1
ATOM 1960 O O . LYS A 1 229 ? 57.295 -40.078 -1.244 1.00 84.12 229 LYS A O 1
ATOM 1965 N N . GLU A 1 230 ? 57.586 -38.448 -2.746 1.00 82.81 230 GLU A N 1
ATOM 1966 C CA . GLU A 1 230 ? 58.784 -39.065 -3.330 1.00 82.81 230 GLU A CA 1
ATOM 1967 C C . GLU A 1 230 ? 59.985 -39.004 -2.382 1.00 82.81 230 GLU A C 1
ATOM 1969 O O . GLU A 1 230 ? 60.747 -39.972 -2.294 1.00 82.81 230 GLU A O 1
ATOM 1974 N N . GLU A 1 231 ? 60.164 -37.894 -1.663 1.00 83.19 231 GLU A N 1
ATOM 1975 C CA . GLU A 1 231 ? 61.215 -37.777 -0.654 1.00 83.19 231 GLU A CA 1
ATOM 1976 C C . GLU A 1 231 ? 60.998 -38.739 0.517 1.00 83.19 231 GLU A C 1
ATOM 1978 O O . GLU A 1 231 ? 61.957 -39.388 0.942 1.00 83.19 231 GLU A O 1
ATOM 1983 N N . GLU A 1 232 ? 59.760 -38.902 0.993 1.00 81.81 232 GLU A N 1
ATOM 1984 C CA . GLU A 1 232 ? 59.410 -39.909 2.003 1.00 81.81 232 GLU A CA 1
ATOM 1985 C C . GLU A 1 232 ? 59.733 -41.328 1.523 1.00 81.81 232 GLU A C 1
ATOM 1987 O O . GLU A 1 232 ? 60.473 -42.047 2.196 1.00 81.81 232 GLU A O 1
ATOM 1992 N N . LYS A 1 233 ? 59.306 -41.711 0.312 1.00 81.88 233 LYS A N 1
ATOM 1993 C CA . LYS A 1 233 ? 59.627 -43.034 -0.259 1.00 81.88 233 LYS A CA 1
ATOM 1994 C C . LYS A 1 233 ? 61.131 -43.268 -0.409 1.00 81.88 233 LYS A C 1
ATOM 1996 O O . LYS A 1 233 ? 61.610 -44.383 -0.199 1.00 81.88 233 LYS A O 1
ATOM 2001 N N . LYS A 1 234 ? 61.905 -42.238 -0.773 1.00 80.94 234 LYS A N 1
ATOM 2002 C CA . LYS A 1 234 ? 63.375 -42.331 -0.850 1.00 80.94 234 LYS A CA 1
ATOM 2003 C C . LYS A 1 234 ? 64.012 -42.504 0.527 1.00 80.94 234 LYS A C 1
ATOM 2005 O O . LYS A 1 234 ? 64.995 -43.240 0.635 1.00 80.94 234 LYS A O 1
ATOM 2010 N N . LYS A 1 235 ? 63.484 -41.842 1.563 1.00 79.94 235 LYS A N 1
ATOM 2011 C CA . LYS A 1 235 ? 63.932 -42.026 2.952 1.00 79.94 235 LYS A CA 1
ATOM 2012 C C . LYS A 1 235 ? 63.636 -43.447 3.435 1.00 79.94 235 LYS A C 1
ATOM 2014 O O . LYS A 1 235 ? 64.567 -44.120 3.871 1.00 79.94 235 LYS A O 1
ATOM 2019 N N . GLU A 1 236 ? 62.416 -43.944 3.234 1.00 75.19 236 GLU A N 1
ATOM 2020 C CA . GLU A 1 236 ? 62.039 -45.323 3.583 1.00 75.19 236 GLU A CA 1
ATOM 2021 C C . GLU A 1 236 ? 62.874 -46.371 2.827 1.00 75.19 236 GLU A C 1
ATOM 2023 O O . GLU A 1 236 ? 63.335 -47.353 3.408 1.00 75.19 236 GLU A O 1
ATOM 2028 N N . GLY A 1 237 ? 63.131 -46.162 1.530 1.00 75.38 237 GLY A N 1
ATOM 2029 C CA . GLY A 1 237 ? 63.978 -47.054 0.734 1.00 75.38 237 GLY A CA 1
ATOM 2030 C C . GLY A 1 237 ? 65.434 -47.091 1.216 1.00 75.38 237 GLY A C 1
ATOM 2031 O O . GLY A 1 237 ? 66.050 -48.158 1.250 1.00 75.38 237 GLY A O 1
ATOM 2032 N N . LYS A 1 238 ? 65.986 -45.944 1.640 1.00 74.25 238 LYS A N 1
ATOM 2033 C CA . LYS A 1 238 ? 67.319 -45.880 2.263 1.00 74.25 238 LYS A CA 1
ATOM 2034 C C . LYS A 1 238 ? 67.354 -46.592 3.614 1.00 74.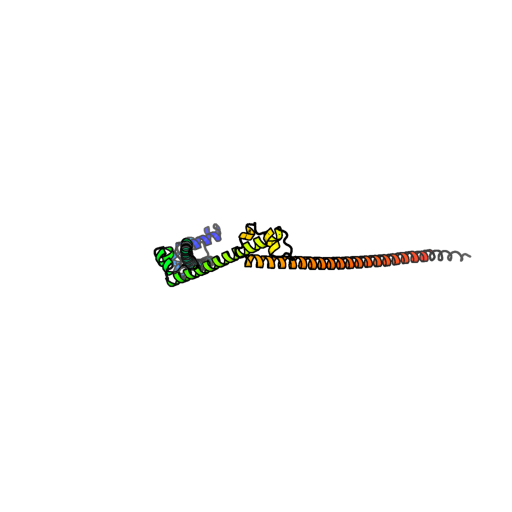25 238 LYS A C 1
ATOM 2036 O O . LYS A 1 238 ? 68.330 -47.288 3.882 1.00 74.25 238 LYS A O 1
ATOM 2041 N N . GLU A 1 239 ? 66.318 -46.453 4.439 1.00 70.94 239 GLU A N 1
ATOM 2042 C CA . GLU A 1 239 ? 66.223 -47.182 5.710 1.00 70.94 239 GLU A CA 1
ATOM 2043 C C . GLU A 1 239 ? 66.144 -48.696 5.505 1.00 70.94 239 GLU A C 1
ATOM 2045 O O . GLU A 1 239 ? 66.873 -49.432 6.170 1.00 70.94 239 GLU A O 1
ATOM 2050 N N . LYS A 1 240 ? 65.340 -49.172 4.546 1.00 70.19 240 LYS A N 1
ATOM 2051 C CA . LYS A 1 240 ? 65.273 -50.604 4.210 1.00 70.19 240 LYS A CA 1
ATOM 2052 C C . LYS A 1 240 ? 66.619 -51.146 3.727 1.00 70.19 240 LYS A C 1
ATOM 2054 O O . LYS A 1 240 ? 67.075 -52.163 4.236 1.00 70.19 240 LYS A O 1
ATOM 2059 N N . LYS A 1 241 ? 67.312 -50.423 2.840 1.00 68.38 241 LYS A N 1
ATOM 2060 C CA . LYS A 1 241 ? 68.641 -50.825 2.348 1.00 68.38 241 LYS A CA 1
ATOM 2061 C C . LYS A 1 241 ? 69.713 -50.815 3.449 1.00 68.38 241 LYS A C 1
ATOM 2063 O O . LYS A 1 241 ? 70.652 -51.604 3.404 1.00 68.38 241 LYS A O 1
ATOM 2068 N N . LYS A 1 242 ? 69.584 -49.927 4.443 1.00 66.75 242 LYS A N 1
ATOM 2069 C CA . LYS A 1 242 ? 70.458 -49.901 5.627 1.00 66.75 242 LYS A CA 1
ATOM 2070 C C . LYS A 1 242 ? 70.186 -51.090 6.557 1.00 66.75 242 LYS A C 1
ATOM 2072 O O . LYS A 1 242 ? 71.136 -51.629 7.111 1.00 66.75 242 LYS A O 1
ATOM 2077 N N . LYS A 1 243 ? 68.926 -51.525 6.686 1.00 63.16 243 LYS A N 1
ATOM 2078 C CA . LYS A 1 243 ? 68.566 -52.753 7.415 1.00 63.16 243 LYS A CA 1
ATOM 2079 C C . LYS A 1 243 ? 69.076 -54.021 6.726 1.00 63.16 243 LYS A C 1
ATOM 2081 O O . LYS A 1 243 ? 69.595 -54.881 7.418 1.00 63.16 243 LYS A O 1
ATOM 2086 N N . GLU A 1 244 ? 68.998 -54.113 5.398 1.00 59.69 244 GLU A N 1
ATOM 2087 C CA . GLU A 1 244 ? 69.536 -55.270 4.657 1.00 59.69 244 GLU A CA 1
ATOM 2088 C C . GLU A 1 244 ? 71.067 -55.364 4.754 1.00 59.69 244 GLU A C 1
ATOM 2090 O O . GLU A 1 244 ? 71.592 -56.436 5.023 1.00 59.69 244 GLU A O 1
ATOM 2095 N N . LYS A 1 245 ? 71.797 -54.242 4.644 1.00 57.78 245 LYS A N 1
ATOM 2096 C CA . LYS A 1 245 ? 73.260 -54.241 4.845 1.00 57.78 245 LYS A CA 1
ATOM 2097 C C . LYS A 1 245 ? 73.699 -54.551 6.280 1.00 57.78 245 LYS A C 1
ATOM 2099 O O . LYS A 1 245 ? 74.790 -55.068 6.460 1.00 57.78 245 LYS A O 1
ATOM 2104 N N . GLY A 1 246 ? 72.876 -54.233 7.280 1.00 55.25 246 GLY A N 1
ATOM 2105 C CA . GLY A 1 246 ? 73.132 -54.622 8.671 1.00 55.25 246 GLY A CA 1
ATOM 2106 C C . GLY A 1 246 ? 72.820 -56.093 8.968 1.00 55.25 246 GLY A C 1
ATOM 2107 O O . GLY A 1 246 ? 73.257 -56.595 9.995 1.00 55.25 246 GLY A O 1
ATOM 2108 N N . GLY A 1 247 ? 72.078 -56.778 8.088 1.00 51.03 247 GLY A N 1
ATOM 2109 C CA . GLY A 1 247 ? 71.833 -58.220 8.188 1.00 51.03 247 GLY A CA 1
ATOM 2110 C C . GLY A 1 247 ? 73.037 -59.056 7.747 1.00 51.03 247 GLY A C 1
ATOM 2111 O O . GLY A 1 247 ? 73.345 -60.055 8.386 1.00 51.03 247 GLY A O 1
ATOM 2112 N N . ASP A 1 248 ? 73.771 -58.593 6.734 1.00 48.28 248 ASP A N 1
ATOM 2113 C CA . ASP A 1 248 ? 74.937 -59.290 6.162 1.00 48.28 248 ASP A CA 1
ATOM 2114 C C . ASP A 1 248 ? 76.159 -59.287 7.112 1.00 48.28 248 ASP A C 1
ATOM 2116 O O . ASP A 1 248 ? 76.936 -60.236 7.151 1.00 48.28 248 ASP A O 1
ATOM 2120 N N . GLU A 1 249 ? 76.287 -58.272 7.980 1.00 47.91 249 GLU A N 1
ATOM 2121 C CA . GLU A 1 249 ? 77.284 -58.267 9.071 1.00 47.91 249 GLU A CA 1
ATOM 2122 C C . GLU A 1 249 ? 76.871 -59.129 10.284 1.00 47.91 249 GLU A C 1
ATOM 2124 O O . GLU A 1 249 ? 77.696 -59.382 11.159 1.00 47.91 249 GLU A O 1
ATOM 2129 N N . SER A 1 250 ? 75.621 -59.612 10.348 1.00 46.94 250 SER A N 1
ATOM 2130 C CA . SER A 1 250 ? 75.152 -60.506 11.423 1.00 46.94 250 SER A CA 1
ATOM 2131 C C . SER A 1 250 ? 75.237 -62.000 11.080 1.00 46.94 250 SER A C 1
ATOM 2133 O O . SER A 1 250 ? 75.284 -62.829 11.989 1.00 46.94 250 SER A O 1
ATOM 2135 N N . GLU A 1 251 ? 75.350 -62.356 9.795 1.00 46.31 251 GLU A N 1
ATOM 2136 C CA . GLU A 1 251 ? 75.659 -63.735 9.381 1.00 46.31 251 GLU A CA 1
ATOM 2137 C C . GLU A 1 251 ? 77.170 -64.029 9.395 1.00 46.31 251 GLU A C 1
ATOM 2139 O O . GLU A 1 251 ? 77.551 -65.162 9.663 1.00 46.31 251 GLU A O 1
ATOM 2144 N N . SER A 1 252 ? 78.058 -63.031 9.259 1.00 43.56 252 SER A N 1
ATOM 2145 C CA . SER A 1 252 ? 79.512 -63.260 9.415 1.00 43.56 252 SER A CA 1
ATOM 2146 C C . SER A 1 252 ? 80.001 -63.276 10.875 1.00 43.56 252 SER A C 1
ATOM 2148 O O . SER A 1 252 ? 81.100 -63.756 11.153 1.00 43.56 252 SER A O 1
ATOM 2150 N N . ALA A 1 253 ? 79.179 -62.811 11.824 1.00 48.88 253 ALA A N 1
ATOM 2151 C CA . ALA A 1 253 ? 79.479 -62.840 13.259 1.00 48.88 253 ALA A CA 1
ATOM 2152 C C . ALA A 1 253 ? 78.967 -64.105 13.981 1.00 48.88 253 ALA A C 1
ATOM 2154 O O . ALA A 1 253 ? 79.346 -64.333 15.126 1.00 48.88 253 ALA A O 1
ATOM 2155 N N . SER A 1 254 ? 78.145 -64.942 13.332 1.00 47.88 254 SER A N 1
ATOM 2156 C CA . SER A 1 254 ? 77.591 -66.172 13.930 1.00 47.88 254 SER A CA 1
ATOM 2157 C C . SER A 1 254 ? 78.300 -67.472 13.510 1.00 47.88 254 SER A C 1
ATOM 2159 O O . SER A 1 254 ? 78.054 -68.506 14.124 1.00 47.88 254 SER A O 1
ATOM 2161 N N . GLU A 1 255 ? 79.256 -67.432 12.571 1.00 48.25 255 GLU A N 1
ATOM 2162 C CA . GLU A 1 255 ? 80.143 -68.575 12.260 1.00 48.25 255 GLU A CA 1
ATOM 2163 C C . GLU A 1 255 ? 81.512 -68.533 12.978 1.00 48.25 255 GLU A C 1
ATOM 2165 O O . GLU A 1 255 ? 82.261 -69.507 12.933 1.00 48.25 255 GLU A O 1
ATOM 2170 N N . ALA A 1 256 ? 81.846 -67.458 13.705 1.00 47.75 256 ALA A N 1
ATOM 2171 C CA . ALA A 1 256 ? 83.123 -67.344 14.428 1.00 47.75 256 ALA A CA 1
ATOM 2172 C C . ALA A 1 256 ? 83.071 -67.774 15.912 1.00 47.75 256 ALA A C 1
ATOM 2174 O O . ALA A 1 256 ? 84.121 -67.925 16.534 1.00 47.75 256 ALA A O 1
ATOM 2175 N N . GLU A 1 257 ? 81.886 -68.028 16.480 1.00 49.53 257 GLU A N 1
ATOM 2176 C CA . GLU A 1 257 ? 81.718 -68.470 17.881 1.00 49.53 257 GLU A CA 1
ATOM 2177 C C . GLU A 1 257 ? 81.476 -69.987 18.039 1.00 49.53 257 GLU A C 1
ATOM 2179 O O . GLU A 1 257 ? 81.236 -70.469 19.141 1.00 49.53 257 GLU A O 1
ATOM 2184 N N . GLY A 1 258 ? 81.593 -70.768 16.956 1.00 52.34 258 GLY A N 1
ATOM 2185 C CA . GLY A 1 258 ? 81.387 -72.226 16.961 1.00 52.34 258 GLY A CA 1
ATOM 2186 C C . GLY A 1 258 ? 82.651 -73.100 16.981 1.00 52.34 258 GLY A C 1
ATOM 2187 O O . GLY A 1 258 ? 82.526 -74.321 16.979 1.00 52.34 258 GLY A O 1
ATOM 2188 N N . VAL A 1 259 ? 83.867 -72.530 16.974 1.00 50.47 259 VAL A N 1
ATOM 2189 C CA . VAL A 1 259 ? 85.121 -73.311 16.785 1.00 50.47 259 VAL A CA 1
ATOM 2190 C C . VAL A 1 259 ? 86.087 -73.250 17.985 1.00 50.47 259 VAL A C 1
ATOM 2192 O O . VAL A 1 259 ? 87.155 -73.853 17.954 1.00 50.47 259 VAL A O 1
ATOM 2195 N N . ALA A 1 260 ? 85.720 -72.606 19.098 1.00 47.34 260 ALA A N 1
ATOM 2196 C CA . ALA A 1 260 ? 86.571 -72.556 20.299 1.00 47.34 260 ALA A CA 1
ATOM 2197 C C . ALA A 1 260 ? 86.196 -73.563 21.412 1.00 47.34 260 ALA A C 1
ATOM 2199 O O . ALA A 1 260 ? 86.890 -73.621 22.424 1.00 47.34 260 ALA A O 1
ATOM 2200 N N . GLU A 1 261 ? 85.175 -74.409 21.221 1.00 48.62 261 GLU A N 1
ATOM 2201 C CA . GLU A 1 261 ? 84.805 -75.494 22.154 1.00 48.62 261 GLU A CA 1
ATOM 2202 C C . GLU A 1 261 ? 85.145 -76.888 21.582 1.00 48.62 261 GLU A C 1
ATOM 2204 O O . GLU A 1 261 ? 84.347 -77.818 21.614 1.00 48.62 261 GLU A O 1
ATOM 2209 N N . ALA A 1 262 ? 86.342 -77.039 20.999 1.00 51.53 262 ALA A N 1
ATOM 2210 C CA . ALA A 1 262 ? 86.852 -78.340 20.539 1.00 51.53 262 ALA A CA 1
ATOM 2211 C C . ALA A 1 262 ? 88.390 -78.484 20.608 1.00 51.53 262 ALA A C 1
ATOM 2213 O O . ALA A 1 262 ? 88.969 -79.308 19.903 1.00 51.53 262 ALA A O 1
ATOM 2214 N N . ALA A 1 263 ? 89.073 -77.707 21.458 1.00 49.38 263 ALA A N 1
ATOM 2215 C CA . ALA A 1 263 ? 90.523 -77.819 21.660 1.00 49.38 263 ALA A CA 1
ATOM 2216 C C . ALA A 1 263 ? 90.932 -77.679 23.139 1.00 49.38 263 ALA A C 1
ATOM 2218 O O . ALA A 1 263 ? 91.843 -76.933 23.485 1.00 49.38 263 ALA A O 1
ATOM 2219 N N . ALA A 1 264 ? 90.252 -78.422 24.010 1.00 38.00 264 ALA A N 1
ATOM 2220 C CA . ALA A 1 264 ? 90.750 -78.795 25.332 1.00 38.00 264 ALA A CA 1
ATOM 2221 C C . ALA A 1 264 ? 90.170 -80.169 25.709 1.00 38.00 264 ALA A C 1
ATOM 2223 O O . ALA A 1 264 ? 89.297 -80.293 26.560 1.00 38.00 264 ALA A O 1
ATOM 2224 N N . ALA A 1 265 ? 90.631 -81.207 25.013 1.00 45.78 265 ALA A N 1
ATOM 2225 C CA . ALA A 1 265 ? 90.516 -82.591 25.451 1.00 45.78 265 ALA A CA 1
ATOM 2226 C C . ALA A 1 265 ? 91.932 -83.172 25.483 1.00 45.78 265 ALA A C 1
ATOM 2228 O O . ALA A 1 265 ? 92.505 -83.371 24.414 1.00 45.78 265 ALA A O 1
ATOM 2229 N N . ALA A 1 266 ? 92.493 -83.372 26.680 1.00 41.38 266 ALA A N 1
ATOM 2230 C CA . ALA A 1 266 ? 93.585 -84.305 26.994 1.00 41.38 266 ALA A CA 1
ATOM 2231 C C . ALA A 1 266 ? 94.018 -84.136 28.455 1.00 41.38 266 ALA A C 1
ATOM 2233 O O . ALA A 1 266 ? 94.372 -82.996 28.829 1.00 41.38 266 ALA A O 1
#

Radius of gyration: 46.67 Å; chains: 1; bounding box: 121×103×84 Å

InterPro domains:
  IPR002713 FF domain [PF01846] (12-59)
  IPR002713 FF domain [PF01846] (79-126)
  IPR002713 FF domain [PF01846] (144-193)
  IPR002713 FF domain [PS51676] (9-62)
  IPR002713 FF domain [PS51676] (74-129)
  IPR002713 FF domain [PS51676] (142-196)
  IPR002713 FF domain [SM00441] (9-62)
  IPR002713 FF domain [SM00441] (75-129)
  IPR002713 FF domain [SM00441] (142-196)
  IPR036517 FF domain superfamily [G3DSA:1.10.10.440] (4-72)
  IPR036517 FF domain superfamily [G3DSA:1.10.10.440] (73-131)
  IPR036517 FF domain superfamily [G3DSA:1.10.10.440] (132-209)
  IPR036517 FF domain superfamily [SSF81698] (3-68)
  IPR036517 FF domain superfamily [SSF81698] (69-136)
  IPR036517 FF domain superfamily [SSF81698] (135-202)
  IPR045148 Transcription elongation regulator 1-like [PTHR15377] (1-243)

Secondary structure (DSSP, 8-state):
-HHHHHS-HHHHHHHHHHHHHHTT--TTS-HHHHHHHHTTSGGGGGS-HHHHHHHHHHHHHHHHHHHHHHHHHHHHHHHHHHHHHHHHTT--TT--HHHHHHHHTTSHHHHTS--HHHHHHHHHHHHHHHHHHHHHHHHHHHHHHHHHHHHHHHHTT--TT--HHHHHHHHTTSHHHHTS--HHHHHHHHHHHHHHHHHHHHHHHHHHHHHHHHHHHHHHHHHHHHHHHHHHHHHHHHHHHHHHHHHHHHHSSSSSSSSSSSS---

Foldseek 3Di:
DVVLVVDDPVVLLVLLLVQCVVLVPALPDDCVVRVVSRVPPPSVVSDDPVSNVVSSVVSSVVVVVVVVVVVVVLVVVLLVLLLVLVVVVVDALPDDPVVSCVVCVVPPSLVSPPDPVVSVVSVVVSSVVRVVVVVVVVVVLVVVLLVLLLVQLVVLVPALPDDPVVSCVSPVVDPSLVSPPDPVVSVVSSNVSSVVVVVVVVVVVVVVVVVVVVVVVVVVVVVVVVVVVVVVVVVVVVVVVVVVVVVVVVVVVVVVPPPPPPPDDD

Organism: Pectinophora gossypiella (NCBI:txid13191)

Sequence (266 aa):
ARERALVPLEQRMRAFRAMLEHNDVSAFSTWEKELHKIVFDPRYLLLTSKERKQVFDKYVRERAEEERKEKKNRLQQKKLAFRALMEEAKLHSKSSFTEFSSKHGRDDRFKGIDKPRDRETYFNEYIGEVRKREKEEKERKREQAKAEFIALLKEKAVDRHARWADAKKKVDAEPKYKAVESSALREDYFREYCKLVKEERKKEKDAKEKDRDRSSKKEKKDKERDKEKEEEKKKEGKEKKKKEKGGDESESASEAEGVAEAAAAA